Protein AF-A0AAD6NCU8-F1 (afdb_monomer_lite)

Structure (mmCIF, N/CA/C/O backbone):
data_AF-A0AAD6NCU8-F1
#
_entry.id   AF-A0AAD6NCU8-F1
#
loop_
_atom_site.group_PDB
_atom_site.id
_atom_site.type_symbol
_atom_site.label_atom_id
_atom_site.label_alt_id
_atom_site.label_comp_id
_atom_site.label_asym_id
_atom_site.label_entity_id
_atom_site.label_seq_id
_atom_site.pdbx_PDB_ins_code
_atom_site.Cartn_x
_atom_site.Cartn_y
_atom_site.Cartn_z
_atom_site.occupancy
_atom_site.B_iso_or_equiv
_atom_site.auth_seq_id
_atom_site.auth_comp_id
_atom_site.auth_asym_id
_atom_site.auth_atom_id
_atom_site.pdbx_PDB_model_num
ATOM 1 N N . MET A 1 1 ? -7.516 -32.464 -3.139 1.00 29.69 1 MET A N 1
ATOM 2 C CA . MET A 1 1 ? -7.312 -32.970 -1.765 1.00 29.69 1 MET A CA 1
ATOM 3 C C . MET A 1 1 ? -5.832 -32.788 -1.436 1.00 29.69 1 MET A C 1
ATOM 5 O O . MET A 1 1 ? -5.031 -33.684 -1.674 1.00 29.69 1 MET A O 1
ATOM 9 N N . CYS A 1 2 ? -5.448 -31.563 -1.066 1.00 28.84 2 CYS A N 1
ATOM 10 C CA . CYS A 1 2 ? -4.052 -31.198 -0.823 1.00 28.84 2 CYS A CA 1
ATOM 11 C C . CYS A 1 2 ? -3.590 -31.833 0.488 1.00 28.84 2 CYS A C 1
ATOM 13 O O . CYS A 1 2 ? -4.227 -31.639 1.521 1.00 28.84 2 CYS A O 1
ATOM 15 N N . ARG A 1 3 ? -2.513 -32.622 0.430 1.00 30.17 3 ARG A N 1
ATOM 16 C CA . ARG A 1 3 ? -1.840 -33.141 1.620 1.00 30.17 3 ARG A CA 1
ATOM 17 C C . ARG A 1 3 ? -1.311 -31.946 2.411 1.00 30.17 3 ARG A C 1
ATOM 19 O O . ARG A 1 3 ? -0.435 -31.240 1.922 1.00 30.17 3 ARG A O 1
ATOM 26 N N . LEU A 1 4 ? -1.891 -31.733 3.590 1.00 35.91 4 LEU A N 1
ATOM 27 C CA . LEU A 1 4 ? -1.316 -30.953 4.679 1.00 35.91 4 LEU A CA 1
ATOM 28 C C . LEU A 1 4 ? 0.084 -31.514 4.939 1.00 35.91 4 LEU A C 1
ATOM 30 O O . LEU A 1 4 ? 0.226 -32.629 5.433 1.00 35.91 4 LEU A O 1
ATOM 34 N N . LEU A 1 5 ? 1.091 -30.785 4.467 1.00 40.31 5 LEU A N 1
ATOM 35 C CA . LEU A 1 5 ? 2.483 -31.034 4.795 1.00 40.31 5 LEU A CA 1
ATOM 36 C C . LEU A 1 5 ? 2.699 -30.546 6.221 1.00 40.31 5 LEU A C 1
ATOM 38 O O . LEU A 1 5 ? 2.359 -29.405 6.535 1.00 40.31 5 LEU A O 1
ATOM 42 N N . ASP A 1 6 ? 3.270 -31.419 7.043 1.00 39.72 6 ASP A N 1
ATOM 43 C CA . ASP A 1 6 ? 3.927 -31.057 8.290 1.00 39.72 6 ASP A CA 1
ATOM 44 C C . ASP A 1 6 ? 4.849 -29.859 8.021 1.00 39.72 6 ASP A C 1
ATOM 46 O O . ASP A 1 6 ? 5.791 -29.944 7.227 1.00 39.72 6 ASP A O 1
ATOM 50 N N . LEU A 1 7 ? 4.520 -28.711 8.610 1.00 44.34 7 LEU A N 1
ATOM 51 C CA . LEU A 1 7 ? 5.262 -27.474 8.400 1.00 44.34 7 LEU A CA 1
ATOM 52 C C . LEU A 1 7 ? 6.638 -27.623 9.075 1.00 44.34 7 LEU A C 1
ATOM 54 O O . LEU A 1 7 ? 6.696 -27.924 10.270 1.00 44.34 7 LEU A O 1
ATOM 58 N N . PRO A 1 8 ? 7.759 -27.461 8.349 1.00 42.88 8 PRO A N 1
ATOM 59 C CA . PRO A 1 8 ? 9.081 -27.627 8.935 1.00 42.88 8 PRO A CA 1
ATOM 60 C C . PRO A 1 8 ? 9.375 -26.524 9.974 1.00 42.88 8 PRO A C 1
ATOM 62 O O . PRO A 1 8 ? 8.912 -25.391 9.819 1.00 42.88 8 PRO A O 1
ATOM 65 N N . PRO A 1 9 ? 10.217 -26.801 10.992 1.00 47.22 9 PRO A N 1
ATOM 66 C CA . PRO A 1 9 ? 10.610 -25.844 12.041 1.00 47.22 9 PRO A CA 1
ATOM 67 C C . PRO A 1 9 ? 11.299 -24.564 11.524 1.00 47.22 9 PRO A C 1
ATOM 69 O O . PRO A 1 9 ? 11.506 -23.614 12.275 1.00 47.22 9 PRO A O 1
ATOM 72 N N . GLU A 1 10 ? 11.613 -24.501 10.232 1.00 48.53 10 GLU A N 1
ATOM 73 C CA . GLU A 1 10 ? 12.140 -23.326 9.538 1.00 48.53 10 GLU A CA 1
ATOM 74 C C . GLU A 1 10 ? 11.110 -22.193 9.390 1.00 48.53 10 GLU A C 1
ATOM 76 O O . GLU A 1 10 ? 11.493 -21.045 9.176 1.00 48.53 10 GLU A O 1
ATOM 81 N N . MET A 1 11 ? 9.809 -22.465 9.538 1.00 50.38 11 MET A N 1
ATOM 82 C CA . MET A 1 11 ? 8.767 -21.461 9.293 1.00 50.38 11 MET A CA 1
ATOM 83 C C . MET A 1 11 ? 8.674 -20.369 10.372 1.00 50.38 11 MET A C 1
ATOM 85 O O . MET A 1 11 ? 8.320 -19.236 10.057 1.00 50.38 11 MET A O 1
ATOM 89 N N . VAL A 1 12 ? 9.084 -20.659 11.613 1.00 50.16 12 VAL A N 1
ATOM 90 C CA . VAL A 1 12 ? 9.188 -19.653 12.693 1.00 50.16 12 VAL A CA 1
ATOM 91 C C . VAL A 1 12 ? 10.318 -18.652 12.411 1.00 50.16 12 VAL A C 1
ATOM 93 O O . VAL A 1 12 ? 10.238 -17.488 12.785 1.00 50.16 12 VAL A O 1
ATOM 96 N N . VAL A 1 13 ? 11.361 -19.063 11.682 1.00 53.72 13 VAL A N 1
ATOM 97 C CA . VAL A 1 13 ? 12.490 -18.189 11.315 1.00 53.72 13 VAL A CA 1
ATOM 98 C C . VAL A 1 13 ? 12.082 -17.156 10.254 1.00 53.72 13 VAL A C 1
ATOM 100 O O . VAL A 1 13 ? 12.653 -16.067 10.195 1.00 53.72 13 VAL A O 1
ATOM 103 N N . TRP A 1 14 ? 11.063 -17.453 9.441 1.00 62.25 14 TRP A N 1
ATOM 104 C CA . TRP A 1 14 ? 10.629 -16.583 8.345 1.00 62.25 14 TRP A CA 1
ATOM 105 C C . TRP A 1 14 ? 9.948 -15.301 8.824 1.00 62.25 14 TRP A C 1
ATOM 107 O O . TRP A 1 14 ? 10.254 -14.229 8.312 1.00 62.25 14 TRP A O 1
ATOM 117 N N . THR A 1 15 ? 9.091 -15.361 9.841 1.00 60.81 15 THR A N 1
ATOM 118 C CA . THR A 1 15 ? 8.371 -14.180 10.361 1.00 60.81 15 THR A CA 1
ATOM 119 C C . THR A 1 15 ? 9.283 -13.159 11.040 1.00 60.81 15 THR A C 1
ATOM 121 O O . THR A 1 15 ? 8.907 -11.999 11.182 1.00 60.81 15 THR A O 1
ATOM 124 N N . HIS A 1 16 ? 10.493 -13.565 11.436 1.00 68.44 16 HIS A N 1
ATOM 125 C CA . HIS A 1 16 ? 11.496 -12.679 12.032 1.00 68.44 16 HIS A CA 1
ATOM 126 C C . HIS A 1 16 ? 12.501 -12.123 11.022 1.00 68.44 16 HIS A C 1
ATOM 128 O O . HIS A 1 16 ? 13.339 -11.292 11.385 1.00 68.44 16 HIS A O 1
ATOM 134 N N . ALA A 1 17 ? 12.445 -12.553 9.759 1.00 84.75 17 ALA A N 1
ATOM 135 C CA . ALA A 1 17 ? 13.335 -12.005 8.753 1.00 84.75 17 ALA A CA 1
ATOM 136 C C . ALA A 1 17 ? 12.980 -10.526 8.471 1.00 84.75 17 ALA A C 1
ATOM 138 O O . ALA A 1 17 ? 11.803 -10.153 8.511 1.00 84.75 17 ALA A O 1
ATOM 139 N N . PRO A 1 18 ? 13.966 -9.655 8.175 1.00 87.81 18 PRO A N 1
ATOM 140 C CA . PRO A 1 18 ? 13.754 -8.205 8.122 1.00 87.81 18 PRO A CA 1
ATOM 141 C C . PRO A 1 18 ? 12.663 -7.734 7.152 1.00 87.81 18 PRO A C 1
ATOM 143 O O . PRO A 1 18 ? 12.050 -6.689 7.379 1.00 87.81 18 PRO A O 1
ATOM 146 N N . GLN A 1 19 ? 12.422 -8.477 6.071 1.00 88.81 19 GLN A N 1
ATOM 147 C CA . GLN A 1 19 ? 11.380 -8.180 5.090 1.00 88.81 19 GLN A CA 1
ATOM 148 C C . GLN A 1 19 ? 9.960 -8.436 5.615 1.00 88.81 19 GLN A C 1
ATOM 150 O O . GLN A 1 19 ? 9.030 -7.780 5.163 1.00 88.81 19 GLN A O 1
ATOM 155 N N . HIS A 1 20 ? 9.800 -9.319 6.604 1.00 90.69 20 HIS A N 1
ATOM 156 C CA . HIS A 1 20 ? 8.516 -9.678 7.218 1.00 90.69 20 HIS A CA 1
ATOM 157 C C . HIS A 1 20 ? 8.194 -8.842 8.468 1.00 90.69 20 HIS A C 1
ATOM 159 O O . HIS A 1 20 ? 7.216 -9.096 9.165 1.00 90.69 20 HIS A O 1
ATOM 165 N N . HIS A 1 21 ? 8.983 -7.797 8.744 1.00 89.00 21 HIS A N 1
ATOM 166 C CA . HIS A 1 21 ? 8.862 -6.963 9.946 1.00 89.00 21 HIS A CA 1
ATOM 167 C C . HIS A 1 21 ? 7.441 -6.423 10.203 1.00 89.00 21 HIS A C 1
ATOM 169 O O . HIS A 1 21 ? 7.026 -6.295 11.351 1.00 89.00 21 HIS A O 1
ATOM 175 N N . TYR A 1 22 ? 6.691 -6.120 9.141 1.00 90.00 22 TYR A N 1
ATOM 176 C CA . TYR A 1 22 ? 5.354 -5.526 9.220 1.00 90.00 22 TYR A CA 1
ATOM 177 C C . TYR A 1 22 ? 4.209 -6.547 9.172 1.00 90.00 22 TYR A C 1
ATOM 179 O O . TYR A 1 22 ? 3.047 -6.186 9.362 1.00 90.00 22 TYR A O 1
ATOM 187 N N . ASP A 1 23 ? 4.511 -7.825 8.944 1.00 90.69 23 ASP A N 1
ATOM 188 C CA . ASP A 1 23 ? 3.501 -8.828 8.621 1.00 90.69 23 ASP A CA 1
ATOM 189 C C . ASP A 1 23 ? 2.575 -9.178 9.779 1.00 90.69 23 ASP A C 1
ATOM 191 O O . ASP A 1 23 ? 1.381 -9.386 9.560 1.00 90.69 23 ASP A O 1
ATOM 195 N N . LEU A 1 24 ? 3.099 -9.215 11.005 1.00 87.12 24 LEU A N 1
ATOM 196 C CA . LEU A 1 24 ? 2.293 -9.502 12.192 1.00 87.12 24 LEU A CA 1
ATOM 197 C C . LEU A 1 24 ? 1.298 -8.372 12.477 1.00 87.12 24 LEU A C 1
ATOM 199 O O . LEU A 1 24 ? 0.127 -8.638 12.744 1.00 87.12 24 LEU A O 1
ATOM 203 N N . ALA A 1 25 ? 1.745 -7.119 12.356 1.00 86.00 25 ALA A N 1
ATOM 204 C CA . ALA A 1 25 ? 0.890 -5.947 12.527 1.00 86.00 25 ALA A CA 1
ATOM 205 C C . ALA A 1 25 ? -0.209 -5.887 11.451 1.00 86.00 25 ALA A C 1
ATOM 207 O O . ALA A 1 25 ? -1.372 -5.611 11.762 1.00 86.00 25 ALA A O 1
ATOM 208 N N . LEU A 1 26 ? 0.134 -6.202 10.195 1.00 88.69 26 LEU A N 1
ATOM 209 C CA . LEU A 1 26 ? -0.855 -6.325 9.121 1.00 88.69 26 LEU A CA 1
ATOM 210 C C . LEU A 1 26 ? -1.847 -7.440 9.386 1.00 88.69 26 LEU A C 1
ATOM 212 O O . LEU A 1 26 ? -3.042 -7.234 9.218 1.00 88.69 26 LEU A O 1
ATOM 216 N N . ASN A 1 27 ? -1.368 -8.608 9.808 1.00 87.75 27 ASN A N 1
ATOM 217 C CA . ASN A 1 27 ? -2.243 -9.736 10.064 1.00 87.75 27 ASN A CA 1
ATOM 218 C C . ASN A 1 27 ? -3.282 -9.393 11.136 1.00 87.75 27 ASN A C 1
ATOM 220 O O . ASN A 1 27 ? -4.478 -9.539 10.910 1.00 87.75 27 ASN A O 1
ATOM 224 N N . GLN A 1 28 ? -2.834 -8.838 12.262 1.00 83.19 28 GLN A N 1
ATOM 225 C CA . GLN A 1 28 ? -3.722 -8.370 13.329 1.00 83.19 28 GLN A CA 1
ATOM 226 C C . GLN A 1 28 ? -4.758 -7.358 12.821 1.00 83.19 28 GLN A C 1
ATOM 228 O O . GLN A 1 28 ? -5.930 -7.439 13.183 1.00 83.19 28 GLN A O 1
ATOM 233 N N . SER A 1 29 ? -4.339 -6.433 11.955 1.00 81.81 29 SER A N 1
ATOM 234 C CA . SER A 1 29 ? -5.234 -5.421 11.387 1.00 81.81 29 SER A CA 1
ATOM 235 C C . SER A 1 29 ? -6.262 -6.035 10.432 1.00 81.81 29 SER A C 1
ATOM 237 O O . SER A 1 29 ? -7.447 -5.752 10.555 1.00 81.81 29 SER A O 1
ATOM 239 N N . ILE A 1 30 ? -5.847 -6.920 9.522 1.00 82.25 30 ILE A N 1
ATOM 240 C CA . ILE A 1 30 ? -6.730 -7.558 8.532 1.00 82.25 30 ILE A CA 1
ATOM 241 C C . ILE A 1 30 ? -7.769 -8.456 9.211 1.00 82.25 30 ILE A C 1
ATOM 243 O O . ILE A 1 30 ? -8.954 -8.372 8.887 1.00 82.25 30 ILE A O 1
ATOM 247 N N . HIS A 1 31 ? -7.351 -9.277 10.181 1.00 78.06 31 HIS A N 1
ATOM 248 C CA . HIS A 1 31 ? -8.263 -10.153 10.927 1.00 78.06 31 HIS A CA 1
ATOM 249 C C . HIS A 1 31 ? -9.317 -9.354 11.698 1.00 78.06 31 HIS A C 1
ATOM 251 O O . HIS A 1 31 ? -10.485 -9.733 11.693 1.00 78.06 31 HIS A O 1
ATOM 257 N N . MET A 1 32 ? -8.956 -8.190 12.251 1.00 72.06 32 MET A N 1
ATOM 258 C CA . MET A 1 32 ? -9.923 -7.288 12.886 1.00 72.06 32 MET A CA 1
ATOM 259 C C . MET A 1 32 ? -11.056 -6.893 11.926 1.00 72.06 32 MET A C 1
ATOM 261 O O . MET A 1 32 ? -12.224 -6.921 12.316 1.00 72.06 32 MET A O 1
ATOM 265 N N . TYR A 1 33 ? -10.745 -6.540 10.674 1.00 70.00 33 TYR A N 1
ATOM 266 C CA . TYR A 1 33 ? -11.785 -6.218 9.691 1.00 70.00 33 TYR A CA 1
ATOM 267 C C . TYR A 1 33 ? -12.548 -7.455 9.223 1.00 70.00 33 TYR A C 1
ATOM 269 O O . TYR A 1 33 ? -13.745 -7.355 8.961 1.00 70.00 33 TYR A O 1
ATOM 277 N N . GLY A 1 34 ? -11.896 -8.616 9.133 1.00 70.12 34 GLY A N 1
ATOM 278 C CA . GLY A 1 34 ? -12.549 -9.892 8.833 1.00 70.12 34 GLY A CA 1
ATOM 279 C C . GLY A 1 34 ? -13.627 -10.236 9.862 1.00 70.12 34 GLY A C 1
ATOM 280 O O . GLY A 1 34 ? -14.779 -10.468 9.500 1.00 70.12 34 GLY A O 1
ATOM 281 N N . ASP A 1 35 ? -13.288 -10.157 11.146 1.00 68.25 35 ASP A N 1
ATOM 282 C CA . ASP A 1 35 ? -14.222 -10.411 12.244 1.00 68.25 35 ASP A CA 1
ATOM 283 C C . ASP A 1 35 ? -15.331 -9.358 12.298 1.00 68.25 35 ASP A C 1
ATOM 285 O O . ASP A 1 35 ? -16.511 -9.694 12.434 1.00 68.25 35 ASP A O 1
ATOM 289 N N . PHE A 1 36 ? -14.967 -8.082 12.131 1.00 65.62 36 PHE A N 1
ATOM 290 C CA . PHE A 1 36 ? -15.933 -6.989 12.093 1.00 65.62 36 PHE A CA 1
ATOM 291 C C . PHE A 1 36 ? -16.918 -7.139 10.928 1.00 65.62 36 PHE A C 1
ATOM 293 O O . PHE A 1 36 ? -18.125 -7.023 11.124 1.00 65.62 36 PHE A O 1
ATOM 300 N N . SER A 1 37 ? -16.421 -7.419 9.722 1.00 65.00 37 SER A N 1
ATOM 301 C CA . SER A 1 37 ? -17.249 -7.587 8.526 1.00 65.00 37 SER A CA 1
ATOM 302 C C . SER A 1 37 ? -18.122 -8.835 8.614 1.00 65.00 37 SER A C 1
ATOM 304 O O . SER A 1 37 ? -19.311 -8.759 8.323 1.00 65.00 37 SER A O 1
ATOM 306 N N . SER A 1 38 ? -17.587 -9.961 9.088 1.00 66.19 38 SER A N 1
ATOM 307 C CA . SER A 1 38 ? -18.357 -11.185 9.322 1.00 66.19 38 SER A CA 1
ATOM 308 C C . SER A 1 38 ? -19.507 -10.943 10.302 1.00 66.19 38 SER A C 1
ATOM 310 O O . SER A 1 38 ? -20.650 -11.322 10.031 1.00 66.19 38 SER A O 1
ATOM 312 N N . GLU A 1 39 ? -19.258 -10.239 11.411 1.00 63.09 39 GLU A N 1
ATOM 313 C CA . GLU A 1 39 ? -20.318 -9.880 12.355 1.00 63.09 39 GLU A CA 1
ATOM 314 C C . GLU A 1 39 ? -21.324 -8.886 11.748 1.00 63.09 39 GLU A C 1
ATOM 316 O O . GLU A 1 39 ? -22.529 -9.037 11.955 1.00 63.09 39 GLU A O 1
ATOM 321 N N . PHE A 1 40 ? -20.853 -7.911 10.969 1.00 61.41 40 PHE A N 1
ATOM 322 C CA . PHE A 1 40 ? -21.689 -6.921 10.286 1.00 61.41 40 PHE A CA 1
ATOM 323 C C . PHE A 1 40 ? -22.626 -7.560 9.256 1.00 61.41 40 PHE A C 1
ATOM 325 O O . PHE A 1 40 ? -23.816 -7.265 9.232 1.00 61.41 40 PHE A O 1
ATOM 332 N N . TYR A 1 41 ? -22.114 -8.455 8.412 1.00 60.38 41 TYR A N 1
ATOM 333 C CA . TYR A 1 41 ? -22.909 -9.105 7.370 1.00 60.38 41 TYR A CA 1
ATOM 334 C C . TYR A 1 41 ? -23.825 -10.201 7.925 1.00 60.38 41 TYR A C 1
ATOM 336 O O . TYR A 1 41 ? -24.853 -10.500 7.322 1.00 60.38 41 TYR A O 1
ATOM 344 N N . SER A 1 42 ? -23.489 -10.788 9.078 1.00 66.75 42 SER A N 1
ATOM 345 C CA . SER A 1 42 ? -24.325 -11.804 9.732 1.00 66.75 42 SER A CA 1
ATOM 346 C C . SER A 1 42 ? -25.381 -11.229 10.681 1.00 66.75 42 SER A C 1
ATOM 348 O O . SER A 1 42 ? -26.346 -11.930 10.999 1.00 66.75 42 SER A O 1
ATOM 350 N N . LYS A 1 43 ? -25.247 -9.973 11.135 1.00 61.34 43 LYS A N 1
ATOM 351 C CA . LYS A 1 43 ? -26.205 -9.323 12.044 1.00 61.34 43 LYS A CA 1
ATOM 352 C C . LYS A 1 43 ? -26.748 -8.026 11.429 1.00 61.34 43 LYS A C 1
ATOM 354 O O . LYS A 1 43 ? -25.985 -7.093 11.223 1.00 61.34 43 LYS A O 1
ATOM 359 N N . PRO A 1 44 ? -28.072 -7.895 11.228 1.00 50.94 44 PRO A N 1
ATOM 360 C CA . PRO A 1 44 ? -28.675 -6.799 10.456 1.00 50.94 44 PRO A CA 1
ATOM 361 C C . PRO A 1 44 ? -28.566 -5.401 11.090 1.00 50.94 44 PRO A C 1
ATOM 363 O O . PRO A 1 44 ? -28.962 -4.420 10.468 1.00 50.94 44 PRO A O 1
ATOM 366 N N . SER A 1 45 ? -28.056 -5.279 12.317 1.00 57.16 45 SER A N 1
ATOM 367 C CA . SER A 1 45 ? -27.913 -3.994 13.000 1.00 57.16 45 SER A CA 1
ATOM 368 C C . SER A 1 45 ? -26.475 -3.777 13.449 1.00 57.16 45 SER A C 1
ATOM 370 O O . SER A 1 45 ? -25.978 -4.505 14.315 1.00 57.16 45 SER A O 1
ATOM 372 N N . ILE A 1 46 ? -25.846 -2.721 12.928 1.00 54.12 46 ILE A N 1
ATOM 373 C CA . ILE A 1 46 ? -24.607 -2.174 13.482 1.00 54.12 46 ILE A CA 1
ATOM 374 C C . ILE A 1 46 ? -24.884 -1.858 14.951 1.00 54.12 46 ILE A C 1
ATOM 376 O O . ILE A 1 46 ? -25.781 -1.058 15.233 1.00 54.12 46 ILE A O 1
ATOM 380 N N . PRO A 1 47 ? -24.153 -2.446 15.910 1.00 52.81 47 PRO A N 1
ATOM 381 C CA . PRO A 1 47 ? -24.298 -2.053 17.297 1.00 52.81 47 PRO A CA 1
ATOM 382 C C . PRO A 1 47 ? -23.968 -0.562 17.391 1.00 52.81 47 PRO A C 1
ATOM 384 O O . PRO A 1 47 ? -22.823 -0.157 17.186 1.00 52.81 47 PRO A O 1
ATOM 387 N N . ALA A 1 48 ? -24.977 0.257 17.693 1.00 51.31 48 ALA A N 1
ATOM 388 C CA . ALA A 1 48 ? -24.812 1.694 17.899 1.00 51.31 48 ALA A CA 1
ATOM 389 C C . ALA A 1 48 ? -23.895 2.001 19.096 1.00 51.31 48 ALA A C 1
ATOM 391 O O . ALA A 1 48 ? -23.468 3.135 19.261 1.00 51.31 48 ALA A O 1
ATOM 392 N N . ASN A 1 49 ? -23.588 0.993 19.925 1.00 57.19 49 ASN A N 1
ATOM 393 C CA . ASN A 1 49 ? -22.796 1.128 21.136 1.00 57.19 49 ASN A CA 1
ATOM 394 C C . ASN A 1 49 ? -21.285 1.317 20.830 1.00 57.19 49 ASN A C 1
ATOM 396 O O . ASN A 1 49 ? -20.619 0.361 20.407 1.00 57.19 49 ASN A O 1
ATOM 400 N N . PRO A 1 50 ? -20.717 2.504 21.125 1.00 56.97 50 PRO A N 1
ATOM 401 C CA . PRO A 1 50 ? -19.288 2.812 21.008 1.00 56.97 50 PRO A CA 1
ATOM 402 C C . PRO A 1 50 ? -18.355 1.861 21.759 1.00 56.97 50 PRO A C 1
ATOM 404 O O . PRO A 1 50 ? -17.231 1.610 21.318 1.00 56.97 50 PRO A O 1
ATOM 407 N N . GLU A 1 51 ? -18.801 1.328 22.898 1.00 57.97 51 GLU A N 1
ATOM 408 C CA . GLU A 1 51 ? -17.977 0.484 23.765 1.00 57.97 51 GLU A CA 1
ATOM 409 C C . GLU A 1 51 ? -17.669 -0.866 23.128 1.00 57.97 51 GLU A C 1
ATOM 411 O O . GLU A 1 51 ? -16.592 -1.419 23.339 1.00 57.97 51 GLU A O 1
ATOM 416 N N . ARG A 1 52 ? -18.568 -1.367 22.274 1.00 56.28 52 ARG A N 1
ATOM 417 C CA . ARG A 1 52 ? -18.364 -2.631 21.565 1.00 56.28 52 ARG A CA 1
ATOM 418 C C . ARG A 1 52 ? -17.273 -2.508 20.502 1.00 56.28 52 ARG A C 1
ATOM 420 O O . ARG A 1 52 ? -16.438 -3.398 20.388 1.00 56.28 52 ARG A O 1
ATOM 427 N N . ARG A 1 53 ? -17.210 -1.372 19.794 1.00 55.91 53 ARG A N 1
ATOM 428 C CA . ARG A 1 53 ? -16.100 -1.063 18.870 1.00 55.91 53 ARG A CA 1
ATOM 429 C C . ARG A 1 53 ? -14.786 -0.863 19.628 1.00 55.91 53 ARG A C 1
ATOM 431 O O . ARG A 1 53 ? -13.753 -1.368 19.208 1.00 55.91 53 ARG A O 1
ATOM 438 N N . ARG A 1 54 ? -14.831 -0.191 20.784 1.00 56.62 54 ARG A N 1
ATOM 439 C CA . ARG A 1 54 ? -13.669 -0.010 21.672 1.00 56.62 54 ARG A CA 1
ATOM 440 C C . ARG A 1 54 ? -13.134 -1.345 22.215 1.00 56.62 54 ARG A C 1
ATOM 442 O O . ARG A 1 54 ? -11.924 -1.507 22.326 1.00 56.62 54 ARG A O 1
ATOM 449 N N . TRP A 1 55 ? -14.011 -2.308 22.500 1.00 56.69 55 TRP A N 1
ATOM 450 C CA . TRP A 1 55 ? -13.641 -3.653 22.950 1.00 56.69 55 TRP A CA 1
ATOM 451 C C . TRP A 1 55 ? -12.850 -4.437 21.889 1.00 56.69 55 TRP A C 1
ATOM 453 O O . TRP A 1 55 ? -11.776 -4.943 22.209 1.00 56.69 55 TRP A O 1
ATOM 463 N N . TYR A 1 56 ? -13.301 -4.450 20.628 1.00 54.69 56 TYR A N 1
ATOM 464 C CA . TYR A 1 56 ? -12.573 -5.095 19.519 1.00 54.69 56 TYR A CA 1
ATOM 465 C C . TYR A 1 56 ? -11.159 -4.525 19.339 1.00 54.69 56 TYR A C 1
ATOM 467 O O . TYR A 1 56 ? -10.198 -5.261 19.133 1.00 54.69 56 TYR A O 1
ATOM 475 N N . LEU A 1 57 ? -11.011 -3.209 19.493 1.00 56.00 57 LEU A N 1
ATOM 476 C CA . LEU A 1 57 ? -9.731 -2.520 19.334 1.00 56.00 57 LEU A CA 1
ATOM 477 C C . LEU A 1 57 ? -8.767 -2.765 20.505 1.00 56.00 57 LEU A C 1
ATOM 479 O O . LEU A 1 57 ? -7.557 -2.785 20.290 1.00 56.00 57 LEU A O 1
ATOM 483 N N . ASN A 1 58 ? -9.294 -2.977 21.717 1.00 54.09 58 ASN A N 1
ATOM 484 C CA . ASN A 1 58 ? -8.521 -3.316 22.919 1.00 54.09 58 ASN A CA 1
ATOM 485 C C . ASN A 1 58 ? -8.093 -4.793 22.969 1.00 54.09 58 ASN A C 1
ATOM 487 O O . ASN A 1 58 ? -7.182 -5.141 23.720 1.00 54.09 58 ASN A O 1
ATOM 491 N N . MET A 1 59 ? -8.742 -5.661 22.189 1.00 49.00 59 MET A N 1
ATOM 492 C CA . MET A 1 59 ? -8.380 -7.076 22.065 1.00 49.00 59 MET A CA 1
ATOM 493 C C . MET A 1 59 ? -7.109 -7.278 21.220 1.00 49.00 59 MET A C 1
ATOM 495 O O . MET A 1 59 ? -6.463 -8.319 21.306 1.00 49.00 59 MET A O 1
ATOM 499 N N . LEU A 1 60 ? -6.694 -6.242 20.484 1.00 51.34 60 LEU A N 1
ATOM 500 C CA . LEU A 1 60 ? -5.421 -6.160 19.773 1.00 51.34 60 LEU A CA 1
ATOM 501 C C . LEU A 1 60 ? -4.283 -5.840 20.748 1.00 51.34 60 LEU A C 1
ATOM 503 O O . LEU A 1 60 ? -3.680 -4.765 20.702 1.00 51.34 60 LEU A O 1
ATOM 507 N N . LYS A 1 61 ? -3.975 -6.775 21.645 1.00 52.31 61 LYS A N 1
ATOM 508 C CA . LYS A 1 61 ? -2.613 -6.815 22.171 1.00 52.31 61 LYS A CA 1
ATOM 509 C C . LYS A 1 61 ? -1.708 -7.248 21.017 1.00 52.31 61 LYS A C 1
ATOM 511 O O . LYS A 1 61 ? -2.047 -8.223 20.343 1.00 52.31 61 LYS A O 1
ATOM 516 N N . PRO A 1 62 ? -0.599 -6.539 20.752 1.00 52.78 62 PRO A N 1
ATOM 517 C CA . PRO A 1 62 ? 0.416 -7.061 19.854 1.00 52.78 62 PRO A CA 1
ATOM 518 C C . PRO A 1 62 ? 0.781 -8.463 20.341 1.00 52.78 62 PRO A C 1
ATOM 520 O O . PRO A 1 62 ? 1.041 -8.635 21.529 1.00 52.78 62 PRO A O 1
ATOM 523 N N . LEU A 1 63 ? 0.758 -9.457 19.453 1.00 53.69 63 LEU A N 1
ATOM 524 C CA . LEU A 1 63 ? 1.440 -10.722 19.709 1.00 53.69 63 LEU A CA 1
ATOM 525 C C . LEU A 1 63 ? 2.876 -10.376 20.117 1.00 53.69 63 LEU A C 1
ATOM 527 O O . LEU A 1 63 ? 3.609 -9.762 19.333 1.00 53.69 63 LEU A O 1
ATOM 531 N N . ASP A 1 64 ? 3.233 -10.687 21.361 1.00 52.50 64 ASP A N 1
ATOM 532 C CA . ASP A 1 64 ? 4.570 -10.423 21.875 1.00 52.50 64 ASP A CA 1
ATOM 533 C C . ASP A 1 64 ? 5.587 -11.257 21.085 1.00 52.50 64 ASP A C 1
ATOM 535 O O . ASP A 1 64 ? 5.303 -12.366 20.628 1.00 52.50 64 ASP A O 1
ATOM 539 N N . CYS A 1 65 ? 6.803 -10.725 20.938 1.00 46.19 65 CYS A N 1
ATOM 540 C CA . CYS A 1 65 ? 7.893 -11.265 20.108 1.00 46.19 65 CYS A CA 1
ATOM 541 C C . CYS A 1 65 ? 8.468 -12.625 20.594 1.00 46.19 65 CYS A C 1
ATOM 543 O O . CYS A 1 65 ? 9.606 -12.969 20.286 1.00 46.19 65 CYS A O 1
ATOM 545 N N . GLY A 1 66 ? 7.712 -13.398 21.375 1.00 54.38 66 GLY A N 1
ATOM 546 C CA . GLY A 1 66 ? 8.095 -14.710 21.901 1.00 54.38 66 GLY A CA 1
ATOM 547 C C . GLY A 1 66 ? 6.958 -15.732 21.969 1.00 54.38 66 GLY A C 1
ATOM 548 O O . GLY A 1 66 ? 7.184 -16.836 22.461 1.00 54.38 66 GLY A O 1
ATOM 549 N N . GLU A 1 67 ? 5.752 -15.399 21.501 1.00 62.41 67 GLU A N 1
ATOM 550 C CA . GLU A 1 67 ? 4.647 -16.359 21.433 1.00 62.41 67 GLU A CA 1
ATOM 551 C C . GLU A 1 67 ? 4.737 -17.231 20.174 1.00 62.41 67 GLU A C 1
ATOM 553 O O . GLU A 1 67 ? 5.193 -16.797 19.114 1.00 62.41 67 GLU A O 1
ATOM 558 N N . VAL A 1 68 ? 4.292 -18.485 20.291 1.00 69.56 68 VAL A N 1
ATOM 559 C CA . VAL A 1 68 ? 4.172 -19.393 19.145 1.00 69.56 68 VAL A CA 1
ATOM 560 C C . VAL A 1 68 ? 3.176 -18.788 18.159 1.00 69.56 68 VAL A C 1
ATOM 562 O O . VAL A 1 68 ? 2.000 -18.617 18.478 1.00 69.56 68 VAL A O 1
ATOM 565 N N . ILE A 1 69 ? 3.651 -18.462 16.958 1.00 74.50 69 ILE A N 1
ATOM 566 C CA . ILE A 1 69 ? 2.823 -17.879 15.903 1.00 74.50 69 ILE A CA 1
ATOM 567 C C . ILE A 1 69 ? 1.861 -18.961 15.386 1.00 74.50 69 ILE A C 1
ATOM 569 O O . ILE A 1 69 ? 2.334 -20.021 14.971 1.00 74.50 69 ILE A O 1
ATOM 573 N N . PRO A 1 70 ? 0.534 -18.729 15.383 1.00 81.81 70 PRO A N 1
ATOM 574 C CA . PRO A 1 70 ? -0.421 -19.713 14.880 1.00 81.81 70 PRO A CA 1
ATOM 575 C C . PRO A 1 70 ? -0.212 -20.014 13.390 1.00 81.81 70 PRO A C 1
ATOM 577 O O . PRO A 1 70 ? 0.037 -19.097 12.606 1.00 81.81 70 PRO A O 1
ATOM 580 N N . ASP A 1 71 ? -0.419 -21.266 12.971 1.00 82.50 71 ASP A N 1
ATOM 581 C CA . ASP A 1 71 ? -0.234 -21.703 11.575 1.00 82.50 71 ASP A CA 1
ATOM 582 C C . ASP A 1 71 ? -1.004 -20.841 10.566 1.00 82.50 71 ASP A C 1
ATOM 584 O O . ASP A 1 71 ? -0.490 -20.534 9.491 1.00 82.50 71 ASP A O 1
ATOM 588 N N . GLY A 1 72 ? -2.220 -20.409 10.921 1.00 85.25 72 GLY A N 1
ATOM 589 C CA . GLY A 1 72 ? -3.031 -19.523 10.082 1.00 85.25 72 GLY A CA 1
ATOM 590 C C . GLY A 1 72 ? -2.330 -18.198 9.780 1.00 85.25 72 GLY A C 1
ATOM 591 O O . GLY A 1 72 ? -2.288 -17.777 8.630 1.00 85.25 72 GLY A O 1
ATOM 592 N N . VAL A 1 73 ? -1.675 -17.604 10.784 1.00 84.38 73 VAL A N 1
ATOM 593 C CA . VAL A 1 73 ? -0.896 -16.371 10.611 1.00 84.38 73 VAL A CA 1
ATOM 594 C C . VAL A 1 73 ? 0.271 -16.613 9.664 1.00 84.38 73 VAL A C 1
ATOM 596 O O . VAL A 1 73 ? 0.530 -15.786 8.793 1.00 84.38 73 VAL A O 1
ATOM 599 N N . VAL A 1 74 ? 0.970 -17.746 9.786 1.00 85.12 74 VAL A N 1
ATOM 600 C CA . VAL A 1 74 ? 2.094 -18.021 8.884 1.00 85.12 74 VAL A CA 1
ATOM 601 C C . VAL A 1 74 ? 1.616 -18.219 7.448 1.00 85.12 74 VAL A C 1
ATOM 603 O O . VAL A 1 74 ? 2.230 -17.687 6.524 1.00 85.12 74 VAL A O 1
ATOM 606 N N . TRP A 1 75 ? 0.497 -18.915 7.245 1.00 87.62 75 TRP A N 1
ATOM 607 C CA . TRP A 1 75 ? -0.104 -19.050 5.920 1.00 87.62 75 TRP A CA 1
ATOM 608 C C . TRP A 1 75 ? -0.535 -17.709 5.332 1.00 87.62 75 TRP A C 1
ATOM 610 O O . TRP A 1 75 ? -0.276 -17.473 4.154 1.00 87.62 75 TRP A O 1
ATOM 620 N N . ASP A 1 76 ? -1.101 -16.805 6.131 1.00 89.00 76 ASP A N 1
ATOM 621 C CA . ASP A 1 76 ? -1.452 -15.457 5.676 1.00 89.00 76 ASP A CA 1
ATOM 622 C C . ASP A 1 76 ? -0.213 -14.675 5.220 1.00 89.00 76 ASP A C 1
ATOM 624 O O . ASP A 1 76 ? -0.237 -14.018 4.175 1.00 89.00 76 ASP A O 1
ATOM 628 N N . VAL A 1 77 ? 0.902 -14.797 5.948 1.00 89.75 77 VAL A N 1
ATOM 629 C CA . VAL A 1 77 ? 2.192 -14.207 5.557 1.00 89.75 77 VAL A CA 1
ATOM 630 C C . VAL A 1 77 ? 2.725 -14.823 4.267 1.00 89.75 77 VAL A C 1
ATOM 632 O O . VAL A 1 77 ? 3.124 -14.093 3.360 1.00 89.75 77 VAL A O 1
ATOM 635 N N . VAL A 1 78 ? 2.703 -16.151 4.139 1.00 88.38 78 VAL A N 1
ATOM 636 C CA . VAL A 1 78 ? 3.152 -16.847 2.923 1.00 88.38 78 VAL A CA 1
ATOM 637 C C . VAL A 1 78 ? 2.299 -16.446 1.722 1.00 88.38 78 VAL A C 1
ATOM 639 O O . VAL A 1 78 ? 2.843 -16.152 0.657 1.00 88.38 78 VAL A O 1
ATOM 642 N N . CYS A 1 79 ? 0.978 -16.387 1.884 1.00 90.56 79 CYS A N 1
ATOM 643 C CA . CYS A 1 79 ? 0.050 -15.950 0.847 1.00 90.56 79 CYS A CA 1
ATOM 644 C C . CYS A 1 79 ? 0.307 -14.496 0.447 1.00 90.56 79 CYS A C 1
ATOM 646 O O . CYS A 1 79 ? 0.376 -14.204 -0.746 1.00 90.56 79 CYS A O 1
ATOM 648 N N . ARG A 1 80 ? 0.508 -13.593 1.415 1.00 92.94 80 ARG A N 1
ATOM 649 C CA . ARG A 1 80 ? 0.832 -12.183 1.151 1.00 92.94 80 ARG A CA 1
ATOM 650 C C . ARG A 1 80 ? 2.155 -12.048 0.407 1.00 92.94 80 ARG A C 1
ATOM 652 O O . ARG A 1 80 ? 2.208 -11.364 -0.611 1.00 92.94 80 ARG A O 1
ATOM 659 N N . TRP A 1 81 ? 3.197 -12.737 0.865 1.00 91.75 81 TRP A N 1
ATOM 660 C CA . TRP A 1 81 ? 4.484 -12.822 0.180 1.00 91.75 81 TRP A CA 1
ATOM 661 C C . TRP A 1 81 ? 4.289 -13.298 -1.260 1.00 91.75 81 TRP A C 1
ATOM 663 O O . TRP A 1 81 ? 4.531 -12.553 -2.199 1.00 91.75 81 TRP A O 1
ATOM 673 N N . GLN A 1 82 ? 3.731 -14.483 -1.490 1.00 89.25 82 GLN A N 1
ATOM 674 C CA . GLN A 1 82 ? 3.567 -14.975 -2.861 1.00 89.25 82 GLN A CA 1
ATOM 675 C C . GLN A 1 82 ? 2.669 -14.072 -3.724 1.00 89.25 82 GLN A C 1
ATOM 677 O O . GLN A 1 82 ? 2.999 -13.826 -4.882 1.00 89.25 82 GLN A O 1
ATOM 682 N N . GLY A 1 83 ? 1.586 -13.525 -3.170 1.00 88.50 83 GLY A N 1
ATOM 683 C CA . GLY A 1 83 ? 0.652 -12.658 -3.890 1.00 88.50 83 GLY A CA 1
ATOM 684 C C . GLY A 1 83 ? 1.278 -11.338 -4.341 1.00 88.50 83 GLY A C 1
ATOM 685 O O . GLY A 1 83 ? 1.093 -10.919 -5.484 1.00 88.50 83 GLY A O 1
ATOM 686 N N . LEU A 1 84 ? 2.092 -10.707 -3.488 1.00 93.00 84 LEU A N 1
ATOM 687 C CA . LEU A 1 84 ? 2.737 -9.428 -3.807 1.00 93.00 84 LEU A CA 1
ATOM 688 C C . LEU A 1 84 ? 3.878 -9.556 -4.832 1.00 93.00 84 LEU A C 1
ATOM 690 O O . LEU A 1 84 ? 4.360 -8.537 -5.331 1.00 93.00 84 LEU A O 1
ATOM 694 N N . ARG A 1 85 ? 4.282 -10.777 -5.212 1.00 90.12 85 ARG A N 1
ATOM 695 C CA . ARG A 1 85 ? 5.224 -10.987 -6.326 1.00 90.12 85 ARG A CA 1
ATOM 696 C C . ARG A 1 85 ? 4.683 -10.482 -7.655 1.00 90.12 85 ARG A C 1
ATOM 698 O O . ARG A 1 85 ? 5.459 -9.954 -8.437 1.00 90.12 85 ARG A O 1
ATOM 705 N N . LEU A 1 86 ? 3.373 -10.566 -7.882 1.00 89.06 86 LEU A N 1
ATOM 706 C CA . LEU A 1 86 ? 2.763 -10.067 -9.118 1.00 89.06 86 LEU A CA 1
ATOM 707 C C . LEU A 1 86 ? 2.963 -8.554 -9.277 1.00 89.06 86 LEU A C 1
ATOM 709 O O . LEU A 1 86 ? 3.295 -8.078 -10.360 1.00 89.06 86 LEU A O 1
ATOM 713 N N . LEU A 1 87 ? 2.824 -7.794 -8.187 1.00 91.62 87 LEU A N 1
ATOM 714 C CA . LEU A 1 87 ? 3.079 -6.351 -8.196 1.00 91.62 87 LEU A CA 1
ATOM 715 C C . LEU A 1 87 ? 4.567 -6.045 -8.384 1.00 91.62 87 LEU A C 1
ATOM 717 O O . LEU A 1 87 ? 4.917 -5.102 -9.092 1.00 91.62 87 LEU A O 1
ATOM 721 N N . PHE A 1 88 ? 5.443 -6.861 -7.797 1.00 92.94 88 PHE A N 1
ATOM 722 C CA . PHE A 1 88 ? 6.878 -6.746 -8.025 1.00 92.94 88 PHE A CA 1
ATOM 723 C C . PHE A 1 88 ? 7.265 -7.044 -9.480 1.00 92.94 88 PHE A C 1
ATOM 725 O O . PHE A 1 88 ? 8.093 -6.336 -10.046 1.00 92.94 88 PHE A O 1
ATOM 732 N N . ASP A 1 89 ? 6.651 -8.048 -10.105 1.00 90.06 89 ASP A N 1
ATOM 733 C CA . ASP A 1 89 ? 6.883 -8.388 -11.509 1.00 90.06 89 ASP A CA 1
ATOM 734 C C . ASP A 1 89 ? 6.503 -7.229 -12.434 1.00 90.06 89 ASP A C 1
ATOM 736 O O . ASP A 1 89 ? 7.254 -6.913 -13.356 1.00 90.06 89 ASP A O 1
ATOM 740 N N . LEU A 1 90 ? 5.404 -6.527 -12.136 1.00 90.44 90 LEU A N 1
ATOM 741 C CA . LEU A 1 90 ? 5.048 -5.283 -12.824 1.00 90.44 90 LEU A CA 1
ATOM 742 C C . LEU A 1 90 ? 6.064 -4.165 -12.559 1.00 90.44 90 LEU A C 1
ATOM 744 O O . LEU A 1 90 ? 6.441 -3.453 -13.484 1.00 90.44 90 LEU A O 1
ATOM 748 N N . TYR A 1 91 ? 6.530 -4.014 -11.319 1.00 91.81 91 TYR A N 1
ATOM 749 C CA . TYR A 1 91 ? 7.510 -2.991 -10.940 1.00 91.81 91 TYR A CA 1
ATOM 750 C C . TYR A 1 91 ? 8.851 -3.143 -11.677 1.00 91.81 91 TYR A C 1
ATOM 752 O O . TYR A 1 91 ? 9.465 -2.152 -12.085 1.00 91.81 91 TYR A O 1
ATOM 760 N N . VAL A 1 92 ? 9.304 -4.381 -11.894 1.00 90.19 92 VAL A N 1
ATOM 761 C CA . VAL A 1 92 ? 10.565 -4.667 -12.601 1.00 90.19 92 VAL A CA 1
ATOM 762 C C . VAL A 1 92 ? 10.401 -4.873 -14.107 1.00 90.19 92 VAL A C 1
ATOM 764 O O . VAL A 1 92 ? 11.411 -4.939 -14.815 1.00 90.19 92 VAL A O 1
ATOM 767 N N . ASP A 1 93 ? 9.171 -4.955 -14.621 1.00 89.19 93 ASP A N 1
ATOM 768 C CA . ASP A 1 93 ? 8.923 -5.033 -16.059 1.00 89.19 93 ASP A CA 1
ATOM 769 C C . ASP A 1 93 ? 9.428 -3.766 -16.762 1.00 89.19 93 ASP A C 1
ATOM 771 O O . ASP A 1 93 ? 9.174 -2.637 -16.348 1.00 89.19 93 ASP A O 1
ATOM 775 N N . THR A 1 94 ? 10.165 -3.937 -17.857 1.00 85.44 94 THR A N 1
ATOM 776 C CA . THR A 1 94 ? 10.830 -2.815 -18.531 1.00 85.44 94 THR A CA 1
ATOM 777 C C . THR A 1 94 ? 9.851 -1.865 -19.213 1.00 85.44 94 THR A C 1
ATOM 779 O O . THR A 1 94 ? 10.099 -0.658 -19.225 1.00 85.44 94 THR A O 1
ATOM 782 N N . ALA A 1 95 ? 8.763 -2.375 -19.792 1.00 88.44 95 ALA A N 1
ATOM 783 C CA . ALA A 1 95 ? 7.758 -1.542 -20.441 1.00 88.44 95 ALA A CA 1
ATOM 784 C C . ALA A 1 95 ? 6.987 -0.731 -19.393 1.00 88.44 95 ALA A C 1
ATOM 786 O O . ALA A 1 95 ? 6.867 0.491 -19.537 1.00 88.44 95 ALA A O 1
ATOM 787 N N . ILE A 1 96 ? 6.568 -1.387 -18.306 1.00 90.12 96 ILE A N 1
ATOM 788 C CA . ILE A 1 96 ? 5.903 -0.739 -17.172 1.00 90.12 96 ILE A CA 1
ATOM 789 C C . ILE A 1 96 ? 6.831 0.296 -16.534 1.00 90.12 96 ILE A C 1
ATOM 791 O O . ILE A 1 96 ? 6.464 1.464 -16.435 1.00 90.12 96 ILE A O 1
ATOM 795 N N . ARG A 1 97 ? 8.068 -0.075 -16.184 1.00 88.88 97 ARG A N 1
ATOM 796 C CA . ARG A 1 97 ? 9.035 0.828 -15.544 1.00 88.88 97 ARG A CA 1
ATOM 797 C C . ARG A 1 97 ? 9.378 2.031 -16.417 1.00 88.88 97 ARG A C 1
ATOM 799 O O . ARG A 1 97 ? 9.482 3.146 -15.914 1.00 88.88 97 ARG A O 1
ATOM 806 N N . LYS A 1 98 ? 9.521 1.843 -17.733 1.00 88.50 98 LYS A N 1
ATOM 807 C CA . LYS A 1 98 ? 9.749 2.951 -18.677 1.00 88.50 98 LYS A CA 1
ATOM 808 C C . LYS A 1 98 ? 8.559 3.909 -18.729 1.00 88.50 98 LYS A C 1
ATOM 810 O O . LYS A 1 98 ? 8.769 5.105 -18.919 1.00 88.50 98 LYS A O 1
ATOM 815 N N . SER A 1 99 ? 7.340 3.394 -18.591 1.00 89.56 99 SER A N 1
ATOM 816 C CA . SER A 1 99 ? 6.136 4.216 -18.482 1.00 89.56 99 SER A CA 1
ATOM 817 C C . SER A 1 99 ? 6.071 4.935 -17.137 1.00 89.56 99 SER A C 1
ATOM 819 O O . SER A 1 99 ? 5.822 6.133 -17.116 1.00 89.56 99 SER A O 1
ATOM 821 N N . TYR A 1 100 ? 6.365 4.235 -16.040 1.00 90.25 100 TYR A N 1
ATOM 822 C CA . TYR A 1 100 ? 6.387 4.789 -14.688 1.00 90.25 100 TYR A CA 1
ATOM 823 C C . TYR A 1 100 ? 7.363 5.964 -14.563 1.00 90.25 100 TYR A C 1
ATOM 825 O O . TYR A 1 100 ? 6.961 7.049 -14.172 1.00 90.25 100 TYR A O 1
ATOM 833 N N . VAL A 1 101 ? 8.616 5.807 -15.001 1.00 88.38 101 VAL A N 1
ATOM 834 C CA . VAL A 1 101 ? 9.638 6.874 -14.918 1.00 88.38 101 VAL A CA 1
ATOM 835 C C . VAL A 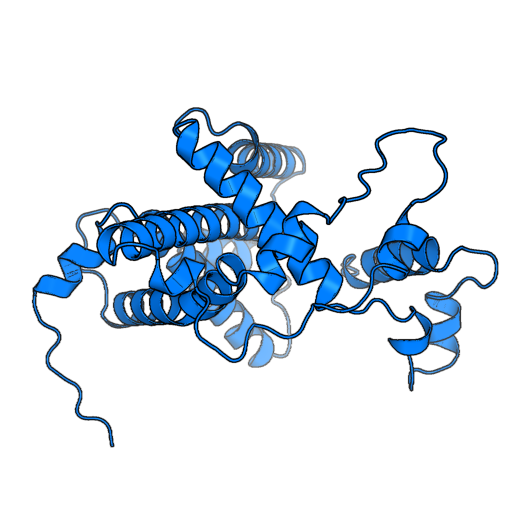1 101 ? 9.274 8.113 -15.753 1.00 88.38 101 VAL A C 1
ATOM 837 O O . VAL A 1 101 ? 9.787 9.202 -15.510 1.00 88.38 101 VAL A O 1
ATOM 840 N N . LYS A 1 102 ? 8.403 7.961 -16.757 1.00 86.69 102 LYS A N 1
ATOM 841 C CA . LYS A 1 102 ? 7.877 9.071 -17.566 1.00 86.69 102 LYS A CA 1
ATOM 842 C C . LYS A 1 102 ? 6.559 9.631 -17.038 1.00 86.69 102 LYS A C 1
ATOM 844 O O . LYS A 1 102 ? 6.118 10.668 -17.528 1.00 86.69 102 LYS A O 1
ATOM 849 N N . SER A 1 103 ? 5.923 8.930 -16.107 1.00 82.81 103 SER A N 1
ATOM 850 C CA . SER A 1 103 ? 4.691 9.360 -15.472 1.00 82.81 103 SER A CA 1
ATOM 851 C C . SER A 1 103 ? 4.985 10.580 -14.614 1.00 82.81 103 SER A C 1
ATOM 853 O O . SER A 1 103 ? 5.959 10.606 -13.866 1.00 82.81 103 SER A O 1
ATOM 855 N N . VAL A 1 104 ? 4.130 11.590 -14.706 1.00 74.06 104 VAL A N 1
ATOM 856 C CA . VAL A 1 104 ? 4.204 12.767 -13.845 1.00 74.06 104 VAL A CA 1
ATOM 857 C C . VAL A 1 104 ? 2.956 12.753 -12.994 1.00 74.06 104 VAL A C 1
ATOM 859 O O . VAL A 1 104 ? 1.859 12.873 -13.525 1.00 74.06 104 VAL A O 1
ATOM 862 N N . PHE A 1 105 ? 3.116 12.605 -11.681 1.00 64.88 105 PHE A N 1
ATOM 863 C CA . PHE A 1 105 ? 1.998 12.810 -10.774 1.00 64.88 105 PHE A CA 1
ATOM 864 C C . PHE A 1 105 ? 1.687 14.314 -10.734 1.00 64.88 105 PHE A C 1
ATOM 866 O O . PHE A 1 105 ? 2.549 15.097 -10.313 1.00 64.88 105 PHE A O 1
ATOM 873 N N . PRO A 1 106 ? 0.504 14.770 -11.178 1.00 59.94 106 PRO A N 1
ATOM 874 C CA . PRO A 1 106 ? 0.188 16.186 -11.165 1.00 59.94 106 PRO A CA 1
ATOM 875 C C . PRO A 1 106 ? -0.186 16.603 -9.741 1.00 59.94 106 PRO A C 1
ATOM 877 O O . PRO A 1 106 ? -1.352 16.679 -9.371 1.00 59.94 106 PRO A O 1
ATOM 880 N N . TYR A 1 107 ? 0.817 16.880 -8.909 1.00 52.81 107 TYR A N 1
ATOM 881 C CA . TYR A 1 107 ? 0.579 17.451 -7.589 1.00 52.81 107 TYR A CA 1
ATOM 882 C C . TYR A 1 107 ? 0.259 18.948 -7.742 1.00 52.81 107 TYR A C 1
ATOM 884 O O . TYR A 1 107 ? 1.139 19.762 -8.041 1.00 52.81 107 TYR A O 1
ATOM 892 N N . SER A 1 108 ? -1.013 19.322 -7.579 1.00 50.81 108 SER A N 1
ATOM 893 C CA . SER A 1 108 ? -1.434 20.726 -7.542 1.00 50.81 108 SER A CA 1
ATOM 894 C C . SER A 1 108 ? -1.183 21.307 -6.147 1.00 50.81 108 SER A C 1
ATOM 896 O O . SER A 1 108 ? -2.001 21.183 -5.243 1.00 50.81 108 SER A O 1
ATOM 898 N N . THR A 1 109 ? -0.023 21.932 -5.946 1.00 43.88 109 THR A N 1
ATOM 899 C CA . THR A 1 109 ? 0.314 22.673 -4.709 1.00 43.88 109 THR A CA 1
ATOM 900 C C . THR A 1 109 ? 0.054 24.170 -4.783 1.00 43.88 109 THR A C 1
ATOM 902 O O . THR A 1 109 ? 0.423 24.904 -3.870 1.00 43.88 109 THR A O 1
ATOM 905 N N . GLY A 1 110 ? -0.547 24.663 -5.863 1.00 42.47 110 GLY A N 1
ATOM 906 C CA . GLY A 1 110 ? -0.756 26.094 -6.052 1.00 42.47 110 GLY A CA 1
ATOM 907 C C . GLY A 1 110 ? -2.215 26.479 -5.888 1.00 42.47 110 GLY A C 1
ATOM 908 O O . GLY A 1 110 ? -3.015 26.150 -6.758 1.00 42.47 110 GLY A O 1
ATOM 909 N N . LEU A 1 111 ? -2.536 27.263 -4.853 1.00 41.62 111 LEU A N 1
ATOM 910 C CA . LEU A 1 111 ? -3.709 28.141 -4.885 1.00 41.62 111 LEU A CA 1
ATOM 911 C C . LEU A 1 111 ? -3.614 28.989 -6.168 1.00 41.62 111 LEU A C 1
ATOM 913 O O . LEU A 1 111 ? -2.732 29.838 -6.281 1.00 41.62 111 LEU A O 1
ATOM 917 N N . GLY A 1 112 ? -4.462 28.700 -7.159 1.00 51.84 112 GLY A N 1
ATOM 918 C CA . GLY A 1 112 ? -4.521 29.430 -8.430 1.00 51.84 112 GLY A CA 1
ATOM 919 C C . GLY A 1 112 ? -3.840 28.778 -9.642 1.00 51.84 112 GLY A C 1
ATOM 920 O O . GLY A 1 112 ? -3.685 29.454 -10.658 1.00 51.84 112 GLY A O 1
ATOM 921 N N . LYS A 1 113 ? -3.434 27.501 -9.588 1.00 49.59 113 LYS A N 1
ATOM 922 C CA . LYS A 1 113 ? -3.081 26.751 -10.813 1.00 49.59 113 LYS A CA 1
ATOM 923 C C . LYS A 1 113 ? -4.315 26.040 -11.386 1.00 49.59 113 LYS A C 1
ATOM 925 O O . LYS A 1 113 ? -5.132 25.579 -10.592 1.00 49.59 113 LYS A O 1
ATOM 930 N N . PRO A 1 114 ? -4.453 25.954 -12.727 1.00 50.38 114 PRO A N 1
ATOM 931 C CA . PRO A 1 114 ? -5.553 25.225 -13.350 1.00 50.38 114 PRO A CA 1
ATOM 932 C C . PRO A 1 114 ? -5.545 23.771 -12.878 1.00 50.38 114 PRO A C 1
ATOM 934 O O . PRO A 1 114 ? -4.477 23.190 -12.660 1.00 50.38 114 PRO A O 1
ATOM 937 N N . ASP A 1 115 ? -6.742 23.231 -12.686 1.00 53.88 115 ASP A N 1
ATOM 938 C CA . ASP A 1 115 ? -6.964 21.868 -12.231 1.00 53.88 115 ASP A CA 1
ATOM 939 C C . ASP A 1 115 ? -6.318 20.874 -13.220 1.00 53.88 115 ASP A C 1
ATOM 941 O O . ASP A 1 115 ? -6.632 20.866 -14.407 1.00 53.88 115 ASP A O 1
ATOM 945 N N . ARG A 1 116 ? -5.320 20.104 -12.760 1.00 53.12 116 ARG A N 1
ATOM 946 C CA . ARG A 1 116 ? -4.497 19.196 -13.602 1.00 53.12 116 ARG A CA 1
ATOM 947 C C . ARG A 1 116 ? -5.019 17.762 -13.647 1.00 53.12 116 ARG A C 1
ATOM 949 O O . ARG A 1 116 ? -4.390 16.845 -14.168 1.00 53.12 116 ARG A O 1
ATOM 956 N N . THR A 1 117 ? -6.168 17.551 -13.060 1.00 53.91 117 THR A N 1
ATOM 957 C CA . THR A 1 117 ? -6.990 16.348 -13.159 1.00 53.91 117 THR A CA 1
ATOM 958 C C . THR A 1 117 ? -7.322 15.957 -14.603 1.00 53.91 117 THR A C 1
ATOM 960 O O . THR A 1 117 ? -7.307 14.764 -14.895 1.00 53.91 117 THR A O 1
ATOM 963 N N . GLU A 1 118 ? -7.486 16.904 -15.536 1.00 55.91 118 GLU A N 1
ATOM 964 C CA . GLU A 1 118 ? -7.618 16.594 -16.976 1.00 55.91 118 GLU A CA 1
ATOM 965 C C . GLU A 1 118 ? -6.352 15.928 -17.560 1.00 55.91 118 GLU A C 1
ATOM 967 O O . GLU A 1 118 ? -6.441 15.025 -18.395 1.00 55.91 118 GLU A O 1
ATOM 972 N N . GLU A 1 119 ? -5.157 16.295 -17.078 1.00 60.41 119 GLU A N 1
ATOM 973 C CA . GLU A 1 119 ? -3.891 15.642 -17.463 1.00 60.41 119 GLU A CA 1
ATOM 974 C C . GLU A 1 119 ? -3.812 14.202 -16.918 1.00 60.41 119 GLU A C 1
ATOM 976 O O . GLU A 1 119 ? -3.224 13.330 -17.553 1.00 60.41 119 GLU A O 1
ATOM 981 N N . SER A 1 120 ? -4.440 13.927 -15.765 1.00 57.03 120 SER A N 1
ATOM 982 C CA . SER A 1 120 ? -4.550 12.560 -15.225 1.00 57.03 120 SER A CA 1
ATOM 983 C C . SER A 1 120 ? -5.600 11.717 -15.947 1.00 57.03 120 SER A C 1
ATOM 985 O O . SER A 1 120 ? -5.389 10.521 -16.117 1.00 57.03 120 SER A O 1
ATOM 987 N N . ALA A 1 121 ? -6.712 12.315 -16.383 1.00 59.00 121 ALA A N 1
ATOM 988 C CA . ALA A 1 121 ? -7.757 11.616 -17.137 1.00 59.00 121 ALA A CA 1
ATOM 989 C C . ALA A 1 121 ? -7.323 11.292 -18.580 1.00 59.00 121 ALA A C 1
ATOM 991 O O . ALA A 1 121 ? -7.730 10.282 -19.144 1.00 59.00 121 ALA A O 1
ATOM 992 N N . SER A 1 122 ? -6.453 12.120 -19.166 1.00 61.59 122 SER A N 1
ATOM 993 C CA . SER A 1 122 ? -5.881 11.913 -20.509 1.00 61.59 122 SER A CA 1
ATOM 994 C C . SER A 1 122 ? -4.642 11.008 -20.529 1.00 61.59 122 SER A C 1
ATOM 996 O O . SER A 1 122 ? -4.053 10.753 -21.585 1.00 61.59 122 SER A O 1
ATOM 998 N N . GLU A 1 123 ? -4.225 10.505 -19.370 1.00 68.38 123 GLU A N 1
ATOM 999 C CA . GLU A 1 123 ? -3.050 9.661 -19.237 1.00 68.38 123 GLU A CA 1
ATOM 1000 C C . GLU A 1 123 ? -3.347 8.260 -19.811 1.00 68.38 123 GLU A C 1
ATOM 1002 O O . GLU A 1 123 ? -4.130 7.505 -19.248 1.00 68.38 123 GLU A O 1
ATOM 1007 N N . GLY A 1 124 ? -2.698 7.884 -20.921 1.00 70.25 124 GLY A N 1
ATOM 1008 C CA . GLY A 1 124 ? -3.019 6.642 -21.651 1.00 70.25 124 GLY A CA 1
ATOM 1009 C C . GLY A 1 124 ? -2.867 5.342 -20.847 1.00 70.25 124 GLY A C 1
ATOM 1010 O O . GLY A 1 124 ? -2.165 5.318 -19.840 1.00 70.25 124 GLY A O 1
ATOM 1011 N N . ASP A 1 125 ? -3.489 4.259 -21.312 1.00 78.56 125 ASP A N 1
ATOM 1012 C CA . ASP A 1 125 ? -3.561 2.964 -20.617 1.00 78.56 125 ASP A CA 1
ATOM 1013 C C . ASP A 1 125 ? -2.223 2.412 -20.106 1.00 78.56 125 ASP A C 1
ATOM 1015 O O . ASP A 1 125 ? -1.142 2.697 -20.637 1.00 78.56 125 ASP A O 1
ATOM 1019 N N . LEU A 1 126 ? -2.308 1.532 -19.099 1.00 83.06 126 LEU A N 1
ATOM 1020 C CA . LEU A 1 126 ? -1.159 0.743 -18.668 1.00 83.06 126 LEU A CA 1
ATOM 1021 C C . LEU A 1 126 ? -0.617 -0.051 -19.872 1.00 83.06 126 LEU A C 1
ATOM 1023 O O . LEU A 1 126 ? -1.365 -0.820 -20.487 1.00 83.06 126 LEU A O 1
ATOM 1027 N N . PRO A 1 127 ? 0.674 0.093 -20.227 1.00 84.62 127 PRO A N 1
ATOM 1028 C CA . PRO A 1 127 ? 1.222 -0.672 -21.330 1.00 84.62 127 PRO A CA 1
ATOM 1029 C C . PRO A 1 127 ? 1.139 -2.162 -21.012 1.00 84.62 127 PRO A C 1
ATOM 1031 O O . PRO A 1 127 ? 1.280 -2.581 -19.863 1.00 84.62 127 PRO A O 1
ATOM 1034 N N . LYS A 1 128 ? 0.933 -2.981 -22.045 1.00 85.25 128 LYS A N 1
ATOM 1035 C CA . LYS A 1 128 ? 0.944 -4.435 -21.879 1.00 85.25 128 LYS A CA 1
ATOM 1036 C C . LYS A 1 128 ? 2.302 -4.855 -21.298 1.00 85.25 128 LYS A C 1
ATOM 1038 O O . LYS A 1 128 ? 3.321 -4.483 -21.891 1.00 85.25 128 LYS A O 1
ATOM 1043 N N . PRO A 1 129 ? 2.331 -5.622 -20.190 1.00 81.81 129 PRO A N 1
ATOM 1044 C CA . PRO A 1 129 ? 3.570 -6.180 -19.671 1.00 81.81 129 PRO A CA 1
ATOM 1045 C C . PRO A 1 129 ? 4.295 -6.962 -20.764 1.00 81.81 129 PRO A C 1
ATOM 1047 O O . PRO A 1 129 ? 3.660 -7.553 -21.649 1.00 81.81 129 PRO A O 1
ATOM 1050 N N . SER A 1 130 ? 5.622 -6.966 -20.714 1.00 75.94 130 SER A N 1
ATOM 1051 C CA . SER A 1 130 ? 6.427 -7.685 -21.695 1.00 75.94 130 SER A CA 1
ATOM 1052 C C . SER A 1 130 ? 6.069 -9.172 -21.601 1.00 75.94 130 SER A C 1
ATOM 1054 O O . SER A 1 130 ? 6.318 -9.813 -20.588 1.00 75.94 130 SER A O 1
ATOM 1056 N N . GLN A 1 131 ? 5.475 -9.747 -22.652 1.00 63.12 131 GLN A N 1
ATOM 1057 C CA . GLN A 1 131 ? 5.120 -11.181 -22.687 1.00 63.12 131 GLN A CA 1
ATOM 1058 C C . GLN A 1 131 ? 6.351 -12.104 -22.618 1.00 63.12 131 GLN A C 1
ATOM 1060 O O . GLN A 1 131 ? 6.231 -13.316 -22.467 1.00 63.12 131 GLN A O 1
ATOM 1065 N N . ILE A 1 132 ? 7.538 -11.517 -22.752 1.00 56.56 132 ILE A N 1
ATOM 1066 C CA . ILE A 1 132 ? 8.839 -12.156 -22.645 1.00 56.56 132 ILE A CA 1
ATOM 1067 C C . ILE A 1 132 ? 9.440 -11.681 -21.318 1.00 56.56 132 ILE A C 1
ATOM 1069 O O . ILE A 1 132 ? 9.438 -10.466 -21.087 1.00 56.56 132 ILE A O 1
ATOM 1073 N N . PRO A 1 133 ? 9.979 -12.579 -20.467 1.00 53.66 133 PRO A N 1
ATOM 1074 C CA . PRO A 1 133 ? 10.676 -12.172 -19.255 1.00 53.66 133 PRO A CA 1
ATOM 1075 C C . PRO A 1 133 ? 11.723 -11.124 -19.627 1.00 53.66 133 PRO A C 1
ATOM 1077 O O . PRO A 1 133 ? 12.572 -11.360 -20.490 1.00 53.66 133 PRO A O 1
ATOM 1080 N N . SER A 1 134 ? 11.580 -9.935 -19.045 1.00 50.75 134 SER A N 1
ATOM 1081 C CA . SER A 1 134 ? 12.358 -8.760 -19.417 1.00 50.75 134 SER A CA 1
ATOM 1082 C C . SER A 1 134 ? 13.862 -9.078 -19.472 1.00 50.75 134 SER A C 1
ATOM 1084 O O . SER A 1 134 ? 14.372 -9.769 -18.586 1.00 50.75 134 SER A O 1
ATOM 1086 N N . PRO A 1 135 ? 14.620 -8.519 -20.434 1.00 51.28 135 PRO A N 1
ATOM 1087 C CA . PRO A 1 135 ? 16.076 -8.556 -20.394 1.00 51.28 135 PRO A CA 1
ATOM 1088 C C . PRO A 1 135 ? 16.635 -8.007 -19.079 1.00 51.28 135 PRO A C 1
ATOM 1090 O O . PRO A 1 135 ? 17.637 -8.521 -18.625 1.00 51.28 135 PRO A O 1
ATOM 1093 N N . CYS A 1 136 ? 15.988 -7.033 -18.424 1.00 47.78 136 CYS A N 1
ATOM 1094 C CA . CYS A 1 136 ? 16.367 -6.561 -17.085 1.00 47.78 136 CYS A CA 1
ATOM 1095 C C . CYS A 1 136 ? 15.995 -7.549 -15.970 1.00 47.78 136 CYS A C 1
ATOM 1097 O O . CYS A 1 136 ? 16.756 -7.684 -15.018 1.00 47.78 136 CYS A O 1
ATOM 1099 N N . ALA A 1 137 ? 14.866 -8.255 -16.080 1.00 49.56 137 ALA A N 1
ATOM 1100 C CA . ALA A 1 137 ? 14.486 -9.293 -15.118 1.00 49.56 137 ALA A CA 1
ATOM 1101 C C . ALA A 1 137 ? 15.394 -10.536 -15.211 1.00 49.56 137 ALA A C 1
ATOM 1103 O O . ALA A 1 137 ? 15.673 -11.149 -14.185 1.00 49.56 137 ALA A O 1
ATOM 1104 N N . ASN A 1 138 ? 15.889 -10.853 -16.414 1.00 50.06 138 ASN A N 1
ATOM 1105 C CA . ASN A 1 138 ? 16.872 -11.909 -16.676 1.00 50.06 138 ASN A CA 1
ATOM 1106 C C . ASN A 1 138 ? 18.336 -11.438 -16.544 1.00 50.06 138 ASN A C 1
ATOM 1108 O O . ASN A 1 138 ? 19.224 -12.275 -16.419 1.00 50.06 138 ASN A O 1
ATOM 1112 N N . ALA A 1 139 ? 18.609 -10.128 -16.600 1.00 52.62 139 ALA A N 1
ATOM 1113 C CA . ALA A 1 139 ? 19.945 -9.557 -16.383 1.00 52.62 139 ALA A CA 1
ATOM 1114 C C . ALA A 1 139 ? 20.241 -9.292 -14.906 1.00 52.62 139 ALA A C 1
ATOM 1116 O O . ALA A 1 139 ? 21.402 -9.096 -14.549 1.00 52.62 139 ALA A O 1
ATOM 1117 N N . MET A 1 140 ? 19.219 -9.270 -14.048 1.00 61.53 140 MET A N 1
ATOM 1118 C CA . MET A 1 140 ? 19.442 -9.288 -12.612 1.00 61.53 140 MET A CA 1
ATOM 1119 C C . MET A 1 140 ? 19.972 -10.655 -12.204 1.00 61.53 140 MET A C 1
ATOM 1121 O O . MET A 1 140 ? 19.356 -11.688 -12.465 1.00 61.53 140 MET A O 1
ATOM 1125 N N . ILE A 1 141 ? 21.106 -10.632 -11.515 1.00 71.00 141 ILE A N 1
ATOM 1126 C CA . ILE A 1 141 ? 21.626 -11.790 -10.803 1.00 71.00 141 ILE A CA 1
ATOM 1127 C C . ILE A 1 141 ? 20.524 -12.240 -9.810 1.00 71.00 141 ILE A C 1
ATOM 1129 O O . ILE A 1 141 ? 19.885 -11.375 -9.198 1.00 71.00 141 ILE A O 1
ATOM 1133 N N . PRO A 1 142 ? 20.216 -13.547 -9.671 1.00 75.56 142 PRO A N 1
ATOM 1134 C CA . PRO A 1 142 ? 19.101 -14.027 -8.842 1.00 75.56 142 PRO A CA 1
ATOM 1135 C C . PRO A 1 142 ? 19.074 -13.451 -7.419 1.00 75.56 142 PRO A C 1
ATOM 1137 O O . PRO A 1 142 ? 18.006 -13.152 -6.878 1.00 75.56 142 PRO A O 1
ATOM 1140 N N . GLU A 1 143 ? 20.249 -13.236 -6.839 1.00 79.19 143 GLU A N 1
ATOM 1141 C CA . GLU A 1 143 ? 20.465 -12.622 -5.533 1.00 79.19 143 GLU A CA 1
ATOM 1142 C C . GLU A 1 143 ? 20.000 -11.156 -5.493 1.00 79.19 143 GLU A C 1
ATOM 1144 O O . GLU A 1 143 ? 19.318 -10.750 -4.547 1.00 79.19 143 GLU A O 1
ATOM 1149 N N . ASP A 1 144 ? 20.282 -10.378 -6.540 1.00 84.50 144 ASP A N 1
ATOM 1150 C CA . ASP A 1 144 ? 19.839 -8.984 -6.659 1.00 84.50 144 ASP A CA 1
ATOM 1151 C C . ASP A 1 144 ? 18.324 -8.900 -6.819 1.00 84.50 144 ASP A C 1
ATOM 1153 O O . ASP A 1 144 ? 17.675 -8.047 -6.210 1.00 84.50 144 ASP A O 1
ATOM 1157 N N . ARG A 1 145 ? 17.739 -9.819 -7.597 1.00 85.81 145 ARG A N 1
ATOM 1158 C CA . ARG A 1 145 ? 16.284 -9.899 -7.767 1.00 85.81 145 ARG A CA 1
ATOM 1159 C C . ARG A 1 145 ? 15.593 -10.242 -6.449 1.00 85.81 145 ARG A C 1
ATOM 1161 O O . ARG A 1 145 ? 14.584 -9.620 -6.116 1.00 85.81 145 ARG A O 1
ATOM 1168 N N . LYS A 1 146 ? 16.140 -11.192 -5.684 1.00 89.00 146 LYS A N 1
ATOM 1169 C CA . LYS A 1 146 ? 15.633 -11.551 -4.352 1.00 89.00 146 LYS A CA 1
ATOM 1170 C C . LYS A 1 146 ? 15.696 -10.354 -3.400 1.00 89.00 146 LYS A C 1
ATOM 1172 O O . LYS A 1 146 ? 14.683 -10.010 -2.801 1.00 89.00 146 LYS A O 1
ATOM 1177 N N . SER A 1 147 ? 16.846 -9.688 -3.323 1.00 91.06 147 SER A N 1
ATOM 1178 C CA . SER A 1 147 ? 17.051 -8.506 -2.473 1.00 91.06 147 SER A CA 1
ATOM 1179 C C . SER A 1 147 ? 16.135 -7.337 -2.859 1.00 91.06 147 SER A C 1
ATOM 1181 O O . SER A 1 147 ? 15.552 -6.672 -2.000 1.00 91.06 147 SER A O 1
ATOM 1183 N N . ALA A 1 148 ? 15.945 -7.101 -4.161 1.00 91.88 148 ALA A N 1
ATOM 1184 C CA . ALA A 1 148 ? 15.008 -6.099 -4.658 1.00 91.88 148 ALA A CA 1
ATOM 1185 C C . ALA A 1 148 ? 13.565 -6.424 -4.253 1.00 91.88 148 ALA A C 1
ATOM 1187 O O . ALA A 1 148 ? 12.837 -5.531 -3.822 1.00 91.88 148 ALA A O 1
ATOM 1188 N N . TYR A 1 149 ? 13.172 -7.696 -4.335 1.00 93.88 149 TYR A N 1
ATOM 1189 C CA . TYR A 1 149 ? 11.841 -8.122 -3.933 1.00 93.88 149 TYR A CA 1
ATOM 1190 C C . TYR A 1 149 ? 11.612 -8.008 -2.418 1.00 93.88 149 TYR A C 1
ATOM 1192 O O . TYR A 1 149 ? 10.575 -7.508 -1.993 1.00 93.88 149 TYR A O 1
ATOM 1200 N N . GLU A 1 150 ? 12.592 -8.386 -1.595 1.00 94.12 150 GLU A N 1
ATOM 1201 C CA . GLU A 1 150 ? 12.539 -8.213 -0.136 1.00 94.12 150 GLU A CA 1
ATOM 1202 C C . GLU A 1 150 ? 12.336 -6.742 0.257 1.00 94.12 150 GLU A C 1
ATOM 1204 O O . GLU A 1 150 ? 11.503 -6.434 1.111 1.00 94.12 150 GLU A O 1
ATOM 1209 N N . ARG A 1 151 ? 13.048 -5.820 -0.405 1.00 95.19 151 ARG A N 1
ATOM 1210 C CA . ARG A 1 151 ? 12.883 -4.372 -0.198 1.00 95.19 151 ARG A CA 1
ATOM 1211 C C . ARG A 1 151 ? 11.514 -3.878 -0.648 1.00 95.19 151 ARG A C 1
ATOM 1213 O O . ARG A 1 151 ? 10.861 -3.165 0.110 1.00 95.19 151 ARG A O 1
ATOM 1220 N N . PHE A 1 152 ? 11.075 -4.285 -1.841 1.00 95.75 152 PHE A N 1
ATOM 1221 C CA . PHE A 1 152 ? 9.754 -3.957 -2.381 1.00 95.75 152 PHE A CA 1
ATOM 1222 C C . PHE A 1 152 ? 8.647 -4.382 -1.412 1.00 95.75 152 PHE A C 1
ATOM 1224 O O . PHE A 1 152 ? 7.792 -3.583 -1.034 1.00 95.75 152 PHE A O 1
ATOM 1231 N N . TYR A 1 153 ? 8.701 -5.635 -0.964 1.00 95.88 153 TYR A N 1
ATOM 1232 C CA . TYR A 1 153 ? 7.728 -6.212 -0.051 1.00 95.88 153 TYR A CA 1
ATOM 1233 C C . TYR A 1 153 ? 7.708 -5.487 1.295 1.00 95.88 153 TYR A C 1
ATOM 1235 O O . TYR A 1 153 ? 6.638 -5.106 1.775 1.00 95.88 153 TYR A O 1
ATOM 1243 N N . LYS A 1 154 ? 8.884 -5.240 1.887 1.00 94.69 154 LYS A N 1
ATOM 1244 C CA . LYS A 1 154 ? 8.993 -4.517 3.159 1.00 94.69 154 LYS A CA 1
ATOM 1245 C C . LYS A 1 154 ? 8.412 -3.107 3.051 1.00 94.69 154 LYS A C 1
ATOM 1247 O O . LYS A 1 154 ? 7.667 -2.688 3.928 1.00 94.69 154 LYS A O 1
ATOM 1252 N N . ALA A 1 155 ? 8.733 -2.384 1.980 1.00 94.75 155 ALA A N 1
ATOM 1253 C CA . ALA A 1 155 ? 8.237 -1.031 1.748 1.00 94.75 155 ALA A CA 1
ATOM 1254 C C . ALA A 1 155 ? 6.710 -0.999 1.578 1.00 94.75 155 ALA A C 1
ATOM 1256 O O . ALA A 1 155 ? 6.026 -0.191 2.210 1.00 94.75 155 ALA A O 1
ATOM 1257 N N . LEU A 1 156 ? 6.167 -1.919 0.777 1.00 95.44 156 LEU A N 1
ATOM 1258 C CA . LEU A 1 156 ? 4.731 -2.010 0.532 1.00 95.44 156 LEU A CA 1
ATOM 1259 C C . LEU A 1 156 ? 3.955 -2.372 1.803 1.00 95.44 156 LEU A C 1
ATOM 1261 O O . LEU A 1 156 ? 2.956 -1.731 2.126 1.00 95.44 156 LEU A O 1
ATOM 1265 N N . THR A 1 157 ? 4.435 -3.357 2.562 1.00 94.44 157 THR A N 1
ATOM 1266 C CA . THR A 1 157 ? 3.805 -3.754 3.829 1.00 94.44 157 THR A CA 1
ATOM 1267 C C . THR A 1 157 ? 3.922 -2.665 4.897 1.00 94.44 157 THR A C 1
ATOM 1269 O O . THR A 1 157 ? 2.957 -2.438 5.624 1.00 94.44 157 THR A O 1
ATOM 1272 N N . ALA A 1 158 ? 5.030 -1.916 4.945 1.00 92.06 158 ALA A N 1
ATOM 1273 C CA . ALA A 1 158 ? 5.175 -0.750 5.820 1.00 92.06 158 ALA A CA 1
ATOM 1274 C C . ALA A 1 158 ? 4.107 0.315 5.549 1.00 92.06 158 ALA A C 1
ATOM 1276 O O . ALA A 1 158 ? 3.501 0.851 6.480 1.00 92.06 158 ALA A O 1
ATOM 1277 N N . HIS A 1 159 ? 3.888 0.633 4.270 1.00 91.25 159 HIS A N 1
ATOM 1278 C CA . HIS A 1 159 ? 2.859 1.588 3.878 1.00 91.25 159 HIS A CA 1
ATOM 1279 C C . HIS A 1 159 ? 1.463 1.064 4.209 1.00 91.25 159 HIS A C 1
ATOM 1281 O O . HIS A 1 159 ? 0.656 1.798 4.775 1.00 91.25 159 HIS A O 1
ATOM 1287 N N . TRP A 1 160 ? 1.203 -0.214 3.931 1.00 92.38 160 TRP A N 1
ATOM 1288 C CA . TRP A 1 160 ? -0.077 -0.836 4.240 1.00 92.38 160 TRP A CA 1
ATOM 1289 C C . TRP A 1 160 ? -0.385 -0.767 5.747 1.00 92.38 160 TRP A C 1
ATOM 1291 O O . TRP A 1 160 ? -1.475 -0.336 6.111 1.00 92.38 160 TRP A O 1
ATOM 1301 N N . VAL A 1 161 ? 0.580 -1.032 6.641 1.00 90.25 161 VAL A N 1
ATOM 1302 C CA . VAL A 1 161 ? 0.377 -0.862 8.099 1.00 90.25 161 VAL A CA 1
ATOM 1303 C C . VAL A 1 161 ? -0.038 0.565 8.447 1.00 90.25 161 VAL A C 1
ATOM 1305 O O . VAL A 1 161 ? -0.933 0.763 9.270 1.00 90.25 161 VAL A O 1
ATOM 1308 N N . ALA A 1 162 ? 0.593 1.568 7.834 1.00 87.25 162 ALA A N 1
ATOM 1309 C CA . ALA A 1 162 ? 0.253 2.964 8.088 1.00 87.25 162 ALA A CA 1
ATOM 1310 C C . ALA A 1 162 ? -1.183 3.292 7.645 1.00 87.25 162 ALA A C 1
ATOM 1312 O O . ALA A 1 162 ? -1.921 3.938 8.390 1.00 87.25 162 ALA A O 1
ATOM 1313 N N . ILE A 1 163 ? -1.599 2.793 6.477 1.00 87.31 163 ILE A N 1
ATOM 1314 C CA . ILE A 1 163 ? -2.972 2.931 5.977 1.00 87.31 163 ILE A CA 1
ATOM 1315 C C . ILE A 1 163 ? -3.967 2.249 6.916 1.00 87.31 163 ILE A C 1
ATOM 1317 O O . ILE A 1 163 ? -4.951 2.877 7.306 1.00 87.31 163 ILE A O 1
ATOM 1321 N N . GLU A 1 164 ? -3.696 1.014 7.345 1.00 86.81 164 GLU A N 1
ATOM 1322 C CA . GLU A 1 164 ? -4.578 0.306 8.279 1.00 86.81 164 GLU A CA 1
ATOM 1323 C C . GLU A 1 164 ? -4.678 1.011 9.627 1.00 86.81 164 GLU A C 1
ATOM 1325 O O . GLU A 1 164 ? -5.755 1.101 10.215 1.00 86.81 164 GLU A O 1
ATOM 1330 N N . THR A 1 165 ? -3.573 1.580 10.102 1.00 84.69 165 THR A N 1
ATOM 1331 C CA . THR A 1 165 ? -3.564 2.344 11.349 1.00 84.69 165 THR A CA 1
ATOM 1332 C C . THR A 1 165 ? -4.404 3.612 11.230 1.00 84.69 165 THR A C 1
ATOM 1334 O O . THR A 1 165 ? -5.178 3.931 12.132 1.00 84.69 165 THR A O 1
ATOM 1337 N N . LEU A 1 166 ? -4.314 4.315 10.099 1.00 84.25 166 LEU A N 1
ATOM 1338 C CA . LEU A 1 166 ? -5.138 5.490 9.830 1.00 84.25 166 LEU A CA 1
ATOM 1339 C C . LEU A 1 166 ? -6.629 5.130 9.741 1.00 84.25 166 LEU A C 1
ATOM 1341 O O . LEU A 1 166 ? -7.469 5.828 10.313 1.00 84.25 166 LEU A O 1
ATOM 1345 N N . TRP A 1 167 ? -6.964 4.031 9.062 1.00 82.25 167 TRP A N 1
ATOM 1346 C CA . TRP A 1 167 ? -8.333 3.517 8.997 1.00 82.25 167 TRP A CA 1
ATOM 1347 C C . TRP A 1 167 ? -8.873 3.146 10.374 1.00 82.25 167 TRP A C 1
ATOM 1349 O O . TRP A 1 167 ? -9.993 3.532 10.721 1.00 82.25 167 TRP A O 1
ATOM 1359 N N . LYS A 1 168 ? -8.061 2.485 11.200 1.00 79.00 168 LYS A N 1
ATOM 1360 C CA . LYS A 1 168 ? -8.398 2.170 12.589 1.00 79.00 168 LYS A CA 1
ATOM 1361 C C . LYS A 1 168 ? -8.740 3.434 13.379 1.00 79.00 168 LYS A C 1
ATOM 1363 O O . LYS A 1 168 ? -9.769 3.474 14.048 1.00 79.00 168 LYS A O 1
ATOM 1368 N N . VAL A 1 169 ? -7.932 4.490 13.252 1.00 81.31 169 VAL A N 1
ATOM 1369 C CA . VAL A 1 169 ? -8.203 5.769 13.926 1.00 81.31 169 VAL A CA 1
ATOM 1370 C C . VAL A 1 169 ? -9.519 6.385 13.450 1.00 81.31 169 VAL A C 1
ATOM 1372 O O . VAL A 1 169 ? -10.327 6.815 14.270 1.00 81.31 169 VAL A O 1
ATOM 1375 N N . ARG A 1 170 ? -9.774 6.391 12.139 1.00 79.06 170 ARG A N 1
ATOM 1376 C CA . ARG A 1 170 ? -10.984 6.995 11.552 1.00 79.06 170 ARG A CA 1
ATOM 1377 C C . ARG A 1 170 ? -12.274 6.254 11.888 1.00 79.06 170 ARG A C 1
ATOM 1379 O O . ARG A 1 170 ? -13.328 6.874 11.966 1.00 79.06 170 ARG A O 1
ATOM 1386 N N . THR A 1 171 ? -12.204 4.940 12.063 1.00 72.00 171 THR A N 1
ATOM 1387 C CA . THR A 1 171 ? -13.384 4.092 12.306 1.00 72.00 171 THR A CA 1
ATOM 1388 C C . THR A 1 171 ? -13.705 3.912 13.795 1.00 72.00 171 THR A C 1
ATOM 1390 O O . THR A 1 171 ? -14.809 3.481 14.152 1.00 72.00 171 THR A O 1
ATOM 1393 N N . GLN A 1 172 ? -12.769 4.263 14.680 1.00 71.88 172 GLN A N 1
ATOM 1394 C CA . GLN A 1 172 ? -12.933 4.178 16.127 1.00 71.88 172 GLN A CA 1
ATOM 1395 C C . GLN A 1 172 ? -13.856 5.274 16.680 1.00 71.88 172 GLN A C 1
ATOM 1397 O O . GLN A 1 172 ? -13.882 6.404 16.202 1.00 71.88 172 GLN A O 1
ATOM 1402 N N . VAL A 1 173 ? -14.587 4.950 17.757 1.00 71.81 173 VAL A N 1
ATOM 1403 C CA . VAL A 1 173 ? -15.326 5.960 18.527 1.00 71.81 173 VAL A CA 1
ATOM 1404 C C . VAL A 1 173 ? -14.450 6.546 19.628 1.00 71.81 173 VAL A C 1
ATOM 1406 O O . VAL A 1 173 ? -14.079 5.871 20.601 1.00 71.81 173 VAL A O 1
ATOM 1409 N N . TRP A 1 174 ? -14.170 7.835 19.486 1.00 74.75 174 TRP A N 1
ATOM 1410 C CA . TRP A 1 174 ? -13.325 8.601 20.389 1.00 74.75 174 TRP A CA 1
ATOM 1411 C C . TRP A 1 174 ? -14.148 9.270 21.492 1.00 74.75 174 TRP A C 1
ATOM 1413 O O . TRP A 1 174 ? -15.239 9.768 21.219 1.00 74.75 174 TRP A O 1
ATOM 1423 N N . PRO A 1 175 ? -13.656 9.299 22.744 1.00 80.62 175 PRO A N 1
ATOM 1424 C CA . PRO A 1 175 ? -14.314 10.027 23.830 1.00 80.62 175 PRO A CA 1
ATOM 1425 C C . PRO A 1 175 ? -14.499 11.524 23.553 1.00 80.62 175 PRO A C 1
ATOM 1427 O O . PRO A 1 175 ? -15.456 12.117 24.039 1.00 80.62 175 PRO A O 1
ATOM 1430 N N . ASN A 1 176 ? -13.570 12.138 22.815 1.00 84.00 176 ASN A N 1
ATOM 1431 C CA . ASN A 1 176 ? -13.610 13.544 22.422 1.00 84.00 176 ASN A CA 1
ATOM 1432 C C . ASN A 1 176 ? -12.687 13.801 21.216 1.00 84.00 176 ASN A C 1
ATOM 1434 O O . ASN A 1 176 ? -11.860 12.955 20.869 1.00 84.00 176 ASN A O 1
ATOM 1438 N N . ALA A 1 177 ? -12.828 14.984 20.609 1.00 85.38 177 ALA A N 1
ATOM 1439 C CA . ALA A 1 177 ? -12.045 15.404 19.446 1.00 85.38 177 ALA A CA 1
ATOM 1440 C C . ALA A 1 177 ? -10.533 15.422 19.721 1.00 85.38 177 ALA A C 1
ATOM 1442 O O . ALA A 1 177 ? -9.766 14.932 18.909 1.00 85.38 177 ALA A O 1
ATOM 1443 N N . GLN A 1 178 ? -10.105 15.863 20.907 1.00 88.94 178 GLN A N 1
ATOM 1444 C CA . GLN A 1 178 ? -8.682 15.944 21.249 1.00 88.94 178 GLN A CA 1
ATOM 1445 C C . GLN A 1 178 ? -7.976 14.577 21.203 1.00 88.94 178 GLN A C 1
ATOM 1447 O O . GLN A 1 178 ? -6.833 14.480 20.761 1.00 88.94 178 GLN A O 1
ATOM 1452 N N . GLN A 1 179 ? -8.644 13.509 21.653 1.00 81.31 179 GLN A N 1
ATOM 1453 C CA . GLN A 1 179 ? -8.083 12.157 21.570 1.00 81.31 179 GLN A CA 1
ATOM 1454 C C . GLN A 1 179 ? -8.051 11.628 20.135 1.00 81.31 179 GLN A C 1
ATOM 1456 O O . GLN A 1 179 ? -7.093 10.950 19.772 1.00 81.31 179 GLN A O 1
ATOM 1461 N N . PHE A 1 180 ? -9.067 11.952 19.328 1.00 83.56 180 PHE A N 1
ATOM 1462 C CA . PHE A 1 180 ? -9.050 11.655 17.896 1.00 83.56 180 PHE A CA 1
ATOM 1463 C C . PHE A 1 180 ? -7.878 12.362 17.209 1.00 83.56 180 PHE A C 1
ATOM 1465 O O . PHE A 1 180 ? -7.084 11.692 16.557 1.00 83.56 180 PHE A O 1
ATOM 1472 N N . ASP A 1 181 ? -7.734 13.674 17.410 1.00 86.88 181 ASP A N 1
ATOM 1473 C CA . ASP A 1 181 ? -6.691 14.490 16.784 1.00 86.88 181 ASP A CA 1
ATOM 1474 C C . ASP A 1 181 ? -5.301 13.972 17.159 1.00 86.88 181 ASP A C 1
ATOM 1476 O O . ASP A 1 181 ? -4.478 13.723 16.284 1.00 86.88 181 ASP A O 1
ATOM 1480 N N . SER A 1 182 ? -5.067 13.682 18.442 1.00 86.75 182 SER A N 1
ATOM 1481 C CA . SER A 1 182 ? -3.792 13.125 18.905 1.00 86.75 182 SER A CA 1
ATOM 1482 C C . SER A 1 182 ? -3.476 11.756 18.285 1.00 86.75 182 SER A C 1
ATOM 1484 O O . SER A 1 182 ? -2.340 11.504 17.877 1.00 86.75 182 SER A O 1
ATOM 1486 N N . ALA A 1 183 ? -4.466 10.864 18.176 1.00 84.12 183 ALA A N 1
ATOM 1487 C CA . ALA A 1 183 ? -4.276 9.560 17.543 1.00 84.12 183 ALA A CA 1
ATOM 1488 C C . ALA A 1 183 ? -4.072 9.675 16.025 1.00 84.12 183 ALA A C 1
ATOM 1490 O O . ALA A 1 183 ? -3.269 8.942 15.444 1.00 84.12 183 ALA A O 1
ATOM 1491 N N . PHE A 1 184 ? -4.778 10.606 15.387 1.00 85.44 184 PHE A N 1
ATOM 1492 C CA . PHE A 1 184 ? -4.657 10.899 13.967 1.00 85.44 184 PHE A CA 1
ATOM 1493 C C . PHE A 1 184 ? -3.279 11.475 13.637 1.00 85.44 184 PHE A C 1
ATOM 1495 O O . PHE A 1 184 ? -2.616 10.973 12.732 1.00 85.44 184 PHE A O 1
ATOM 1502 N N . GLU A 1 185 ? -2.807 12.459 14.403 1.00 87.25 185 GLU A N 1
ATOM 1503 C CA . GLU A 1 185 ? -1.460 13.024 14.281 1.00 87.25 185 GLU A CA 1
ATOM 1504 C C . GLU A 1 185 ? -0.389 11.946 14.452 1.00 87.25 185 GLU A C 1
ATOM 1506 O O . GLU A 1 185 ? 0.517 11.852 13.628 1.00 87.25 185 GLU A O 1
ATOM 1511 N N . SER A 1 186 ? -0.533 11.064 15.446 1.00 84.56 186 SER A N 1
ATOM 1512 C CA . SER A 1 186 ? 0.391 9.942 15.643 1.00 84.56 186 SER A CA 1
ATOM 1513 C C . SER A 1 186 ? 0.406 8.978 14.445 1.00 84.56 186 SER A C 1
ATOM 1515 O O . SER A 1 186 ? 1.477 8.568 13.989 1.00 84.56 186 SER A O 1
ATOM 1517 N N . ALA A 1 187 ? -0.762 8.658 13.874 1.00 83.81 187 ALA A N 1
ATOM 1518 C CA . ALA A 1 187 ? -0.863 7.841 12.664 1.00 83.81 187 ALA A CA 1
ATOM 1519 C C . ALA A 1 187 ? -0.192 8.508 11.451 1.00 83.81 187 ALA A C 1
ATOM 1521 O O . ALA A 1 187 ? 0.545 7.855 10.707 1.00 83.81 187 ALA A O 1
ATOM 1522 N N . VAL A 1 188 ? -0.391 9.817 11.277 1.00 82.44 188 VAL A N 1
ATOM 1523 C CA . VAL A 1 188 ? 0.251 10.607 10.218 1.00 82.44 188 VAL A CA 1
ATOM 1524 C C . VAL A 1 188 ? 1.764 10.692 10.431 1.00 82.44 188 VAL A C 1
ATOM 1526 O O . VAL A 1 188 ? 2.527 10.594 9.466 1.00 82.44 188 VAL A O 1
ATOM 1529 N N . GLU A 1 189 ? 2.236 10.823 11.668 1.00 83.00 189 GLU A N 1
ATOM 1530 C CA . GLU A 1 189 ? 3.663 10.896 11.988 1.00 83.00 189 GLU A CA 1
ATOM 1531 C C . GLU A 1 189 ? 4.387 9.566 11.717 1.00 83.00 189 GLU A C 1
ATOM 1533 O O . GLU A 1 189 ? 5.494 9.562 11.163 1.00 83.00 189 GLU A O 1
ATOM 1538 N N . MET A 1 190 ? 3.745 8.430 12.022 1.00 77.62 190 MET A N 1
ATOM 1539 C CA . MET A 1 190 ? 4.257 7.094 11.681 1.00 77.62 190 MET A CA 1
ATOM 1540 C C . MET A 1 190 ? 4.458 6.900 10.176 1.00 77.62 190 MET A C 1
ATOM 1542 O O . MET A 1 190 ? 5.347 6.145 9.762 1.00 77.62 190 MET A O 1
ATOM 1546 N N . TRP A 1 191 ? 3.644 7.575 9.365 1.00 78.06 191 TRP A N 1
ATOM 1547 C CA . TRP A 1 191 ? 3.754 7.558 7.913 1.00 78.06 191 TRP A CA 1
ATOM 1548 C C . TRP A 1 191 ? 4.809 8.545 7.392 1.00 78.06 191 T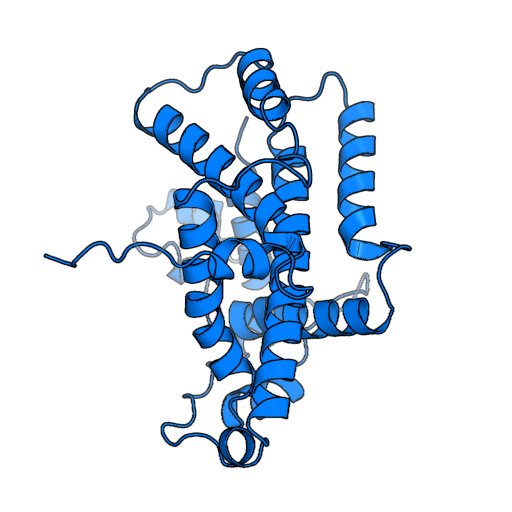RP A C 1
ATOM 1550 O O . TRP A 1 191 ? 5.655 8.155 6.589 1.00 78.06 191 TRP A O 1
ATOM 1560 N N . SER A 1 192 ? 4.788 9.793 7.867 1.00 76.00 192 SER A N 1
ATOM 1561 C CA . SER A 1 192 ? 5.538 10.915 7.279 1.00 76.00 192 SER A CA 1
ATOM 1562 C C . SER A 1 192 ? 6.949 11.118 7.847 1.00 76.00 192 SER A C 1
ATOM 1564 O O . SER A 1 192 ? 7.909 11.216 7.083 1.00 76.00 192 SER A O 1
ATOM 1566 N N . ASN A 1 193 ? 7.104 11.180 9.173 1.00 73.44 193 ASN A N 1
ATOM 1567 C CA . ASN A 1 193 ? 8.365 11.566 9.817 1.00 73.44 193 ASN A CA 1
ATOM 1568 C C . ASN A 1 193 ? 9.185 10.344 10.262 1.00 73.44 193 ASN A C 1
ATOM 1570 O O . ASN A 1 193 ? 10.401 10.314 10.055 1.00 73.44 193 ASN A O 1
ATOM 1574 N N . ASN A 1 194 ? 8.511 9.329 10.828 1.00 73.75 194 ASN A N 1
ATOM 1575 C CA . ASN A 1 194 ? 9.049 8.080 11.396 1.00 73.75 194 ASN A CA 1
ATOM 1576 C C . ASN A 1 194 ? 10.576 8.101 11.653 1.00 73.75 194 ASN A C 1
ATOM 1578 O O . ASN A 1 194 ? 11.362 7.605 10.831 1.00 73.75 194 ASN A O 1
ATOM 1582 N N . PRO A 1 195 ? 11.036 8.736 12.749 1.00 72.81 195 PRO A N 1
ATOM 1583 C CA . PRO A 1 195 ? 12.458 9.010 12.967 1.00 72.81 195 PRO A CA 1
ATOM 1584 C C . PRO A 1 195 ? 13.296 7.740 13.167 1.00 72.81 195 PRO A C 1
ATOM 1586 O O . PRO A 1 195 ? 14.486 7.749 12.866 1.00 72.81 195 PRO A O 1
ATOM 1589 N N . GLY A 1 196 ? 12.682 6.638 13.611 1.00 80.56 196 GLY A N 1
ATOM 1590 C CA . GLY A 1 196 ? 13.355 5.347 13.794 1.00 80.56 196 GLY A CA 1
ATOM 1591 C C . GLY A 1 196 ? 13.632 4.584 12.494 1.00 80.56 196 GLY A C 1
ATOM 1592 O O . GLY A 1 196 ? 14.382 3.608 12.506 1.00 80.56 196 GLY A O 1
ATOM 1593 N N . ARG A 1 197 ? 13.051 5.008 11.365 1.00 86.12 197 ARG A N 1
ATOM 1594 C CA . ARG A 1 197 ? 13.206 4.326 10.077 1.00 86.12 197 ARG A CA 1
ATOM 1595 C C . ARG A 1 197 ? 14.481 4.784 9.345 1.00 86.12 197 ARG A C 1
ATOM 1597 O O . ARG A 1 197 ? 14.666 5.989 9.155 1.00 86.12 197 ARG A O 1
ATOM 1604 N N . PRO A 1 198 ? 15.329 3.865 8.840 1.00 89.81 198 PRO A N 1
ATOM 1605 C CA . PRO A 1 198 ? 16.488 4.229 8.024 1.00 89.81 198 PRO A CA 1
ATOM 1606 C C . PRO A 1 198 ? 16.098 4.998 6.754 1.00 89.81 198 PRO A C 1
ATOM 1608 O O . PRO A 1 198 ? 15.099 4.675 6.113 1.00 89.81 198 PRO A O 1
ATOM 1611 N N . LEU A 1 199 ? 16.927 5.959 6.322 1.00 89.75 199 LEU A N 1
ATOM 1612 C CA . LEU A 1 199 ? 16.671 6.766 5.115 1.00 89.75 199 LEU A CA 1
ATOM 1613 C C . LEU A 1 199 ? 16.418 5.905 3.869 1.00 89.75 199 LEU A C 1
ATOM 1615 O O . LEU A 1 199 ? 15.509 6.196 3.099 1.00 89.75 199 LEU A O 1
ATOM 1619 N N . LYS A 1 200 ? 17.183 4.820 3.698 1.00 91.75 200 LYS A N 1
ATOM 1620 C CA . LYS A 1 200 ? 16.999 3.876 2.587 1.00 91.75 200 LYS A CA 1
ATOM 1621 C C . LYS A 1 200 ? 15.575 3.318 2.545 1.00 91.75 200 LYS A C 1
ATOM 1623 O O . LYS A 1 200 ? 14.961 3.296 1.492 1.00 91.75 200 LYS A O 1
ATOM 1628 N N . GLU A 1 201 ? 15.045 2.920 3.697 1.00 90.44 201 GLU A N 1
ATOM 1629 C CA . GLU A 1 201 ? 13.690 2.380 3.792 1.00 90.44 201 GLU A CA 1
ATOM 1630 C C . GLU A 1 201 ? 12.631 3.460 3.533 1.00 90.44 201 GLU A C 1
ATOM 1632 O O . GLU A 1 201 ? 11.613 3.176 2.914 1.00 90.44 201 GLU A O 1
ATOM 1637 N N . LYS A 1 202 ? 12.877 4.715 3.934 1.00 90.75 202 LYS A N 1
ATOM 1638 C CA . LYS A 1 202 ? 11.992 5.841 3.586 1.00 90.75 202 LYS A CA 1
ATOM 1639 C C . LYS A 1 202 ? 11.922 6.058 2.073 1.00 90.75 202 LYS A C 1
ATOM 1641 O O . LYS A 1 202 ? 10.828 6.217 1.545 1.00 90.75 202 LYS A O 1
ATOM 1646 N N . MET A 1 203 ? 13.066 6.029 1.386 1.00 92.69 203 MET A N 1
ATOM 1647 C CA . MET A 1 203 ? 13.113 6.168 -0.074 1.00 92.69 203 MET A CA 1
ATOM 1648 C C . MET A 1 203 ? 12.427 4.995 -0.776 1.00 92.69 203 MET A C 1
ATOM 1650 O O . MET A 1 203 ? 11.644 5.226 -1.692 1.00 92.69 203 MET A O 1
ATOM 1654 N N . ASP A 1 204 ? 12.653 3.765 -0.297 1.00 94.12 204 ASP A N 1
ATOM 1655 C CA . ASP A 1 204 ? 11.974 2.573 -0.818 1.00 94.12 204 ASP A CA 1
ATOM 1656 C C . ASP A 1 204 ? 10.448 2.714 -0.673 1.00 94.12 204 ASP A C 1
ATOM 1658 O O . ASP A 1 204 ? 9.714 2.468 -1.623 1.00 94.12 204 ASP A O 1
ATOM 1662 N N . ILE A 1 205 ? 9.950 3.180 0.478 1.00 92.25 205 ILE A N 1
ATOM 1663 C CA . ILE A 1 205 ? 8.512 3.428 0.677 1.00 92.25 205 ILE A CA 1
ATOM 1664 C C . ILE A 1 205 ? 7.989 4.485 -0.292 1.00 92.25 205 ILE A C 1
ATOM 1666 O O . ILE A 1 205 ? 6.958 4.254 -0.910 1.00 92.25 205 ILE A O 1
ATOM 1670 N N . ILE A 1 206 ? 8.673 5.620 -0.448 1.00 91.00 206 ILE A N 1
ATOM 1671 C CA . ILE A 1 206 ? 8.225 6.688 -1.356 1.00 91.00 206 ILE A CA 1
ATOM 1672 C C . ILE A 1 206 ? 8.111 6.164 -2.791 1.00 91.00 206 ILE A C 1
ATOM 1674 O O . ILE A 1 206 ? 7.069 6.346 -3.416 1.00 91.00 206 ILE A O 1
ATOM 1678 N N . GLU A 1 207 ? 9.145 5.482 -3.290 1.00 93.44 207 GLU A N 1
ATOM 1679 C CA . GLU A 1 207 ? 9.158 4.931 -4.648 1.00 93.44 207 GLU A CA 1
ATOM 1680 C C . GLU A 1 207 ? 8.057 3.883 -4.846 1.00 93.44 207 GLU A C 1
ATOM 1682 O O . GLU A 1 207 ? 7.308 3.944 -5.819 1.00 93.44 207 GLU A O 1
ATOM 1687 N N . ILE A 1 208 ? 7.917 2.930 -3.918 1.00 94.56 208 ILE A N 1
ATOM 1688 C CA . ILE A 1 208 ? 6.921 1.862 -4.056 1.00 94.56 208 ILE A CA 1
ATOM 1689 C C . ILE A 1 208 ? 5.494 2.399 -3.913 1.00 94.56 208 ILE A C 1
ATOM 1691 O O . ILE A 1 208 ? 4.603 1.950 -4.632 1.00 94.56 208 ILE A O 1
ATOM 1695 N N . VAL A 1 209 ? 5.256 3.376 -3.039 1.00 91.00 209 VAL A N 1
ATOM 1696 C CA . VAL A 1 209 ? 3.930 3.994 -2.890 1.00 91.00 209 VAL A CA 1
ATOM 1697 C C . VAL A 1 209 ? 3.557 4.797 -4.129 1.00 91.00 209 VAL A C 1
ATOM 1699 O O . VAL A 1 209 ? 2.440 4.656 -4.629 1.00 91.00 209 VAL A O 1
ATOM 1702 N N . ASP A 1 210 ? 4.484 5.593 -4.658 1.00 90.44 210 ASP A N 1
ATOM 1703 C CA . ASP A 1 210 ? 4.275 6.324 -5.906 1.00 90.44 210 ASP A CA 1
ATOM 1704 C C . ASP A 1 210 ? 4.044 5.362 -7.081 1.00 90.44 210 ASP A C 1
ATOM 1706 O O . ASP A 1 210 ? 3.116 5.545 -7.863 1.00 90.44 210 ASP A O 1
ATOM 1710 N N . PHE A 1 211 ? 4.788 4.258 -7.156 1.00 92.88 211 PHE A N 1
ATOM 1711 C CA . PHE A 1 211 ? 4.555 3.238 -8.173 1.00 92.88 211 PHE A CA 1
ATOM 1712 C C . PHE A 1 211 ? 3.166 2.582 -8.060 1.00 92.88 211 PHE A C 1
ATOM 1714 O O . PHE A 1 211 ? 2.447 2.480 -9.055 1.00 92.88 211 PHE A O 1
ATOM 1721 N N . ILE A 1 212 ? 2.765 2.130 -6.869 1.00 91.56 212 ILE A N 1
ATOM 1722 C CA . ILE A 1 212 ? 1.513 1.378 -6.684 1.00 91.56 212 ILE A CA 1
ATOM 1723 C C . ILE A 1 212 ? 0.291 2.301 -6.745 1.00 91.56 212 ILE A C 1
ATOM 1725 O O . ILE A 1 212 ? -0.638 2.034 -7.502 1.00 91.56 212 ILE A O 1
ATOM 1729 N N . TRP A 1 213 ? 0.268 3.390 -5.978 1.00 85.25 213 TRP A N 1
ATOM 1730 C CA . TRP A 1 213 ? -0.894 4.285 -5.909 1.00 85.25 213 TRP A CA 1
ATOM 1731 C C . TRP A 1 213 ? -0.797 5.431 -6.910 1.00 85.25 213 TRP A C 1
ATOM 1733 O O . TRP A 1 213 ? -1.767 5.721 -7.612 1.00 85.25 213 TRP A O 1
ATOM 1743 N N . GLY A 1 214 ? 0.373 6.063 -6.999 1.00 82.12 214 GLY A N 1
ATOM 1744 C CA . GLY A 1 214 ? 0.610 7.202 -7.885 1.00 82.12 214 GLY A CA 1
ATOM 1745 C C . GLY A 1 214 ? 0.633 6.825 -9.366 1.00 82.12 214 GLY A C 1
ATOM 1746 O O . GLY A 1 214 ? 0.276 7.646 -10.203 1.00 82.12 214 GLY A O 1
ATOM 1747 N N . PHE A 1 215 ? 0.985 5.591 -9.721 1.00 87.75 215 PHE A N 1
ATOM 1748 C CA . PHE A 1 215 ? 1.066 5.156 -11.112 1.00 87.75 215 PHE A CA 1
ATOM 1749 C C . PHE A 1 215 ? 0.090 4.024 -11.436 1.00 87.75 215 PHE A C 1
ATOM 1751 O O . PHE A 1 215 ? -0.827 4.241 -12.227 1.00 87.75 215 PHE A O 1
ATOM 1758 N N . LEU A 1 216 ? 0.224 2.840 -10.827 1.00 8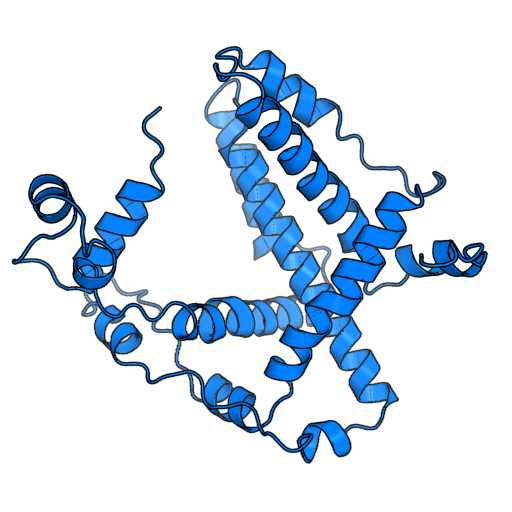8.88 216 LEU A N 1
ATOM 1759 C CA . LEU A 1 216 ? -0.653 1.709 -11.151 1.00 88.88 216 LEU A CA 1
ATOM 1760 C C . LEU A 1 216 ? -2.114 2.000 -10.807 1.00 88.88 216 LEU A C 1
ATOM 1762 O O . LEU A 1 216 ? -2.980 1.723 -11.629 1.00 88.88 216 LEU A O 1
ATOM 1766 N N . GLY A 1 217 ? -2.387 2.603 -9.647 1.00 82.94 217 GLY A N 1
ATOM 1767 C CA . GLY A 1 217 ? -3.732 3.010 -9.246 1.00 82.94 217 GLY A CA 1
ATOM 1768 C C . GLY A 1 217 ? -4.387 3.910 -10.293 1.00 82.94 217 GLY A C 1
ATOM 1769 O O . GLY A 1 217 ? -5.450 3.574 -10.807 1.00 82.94 217 GLY A O 1
ATOM 1770 N N . ARG A 1 218 ? -3.713 4.995 -10.697 1.00 78.50 218 ARG A N 1
ATOM 1771 C CA . ARG A 1 218 ? -4.232 5.918 -11.725 1.00 78.50 218 ARG A CA 1
ATOM 1772 C C . ARG A 1 218 ? -4.479 5.252 -13.083 1.00 78.50 218 ARG A C 1
ATOM 1774 O O . ARG A 1 218 ? -5.377 5.670 -13.800 1.00 78.50 218 ARG A O 1
ATOM 1781 N N . LYS A 1 219 ? -3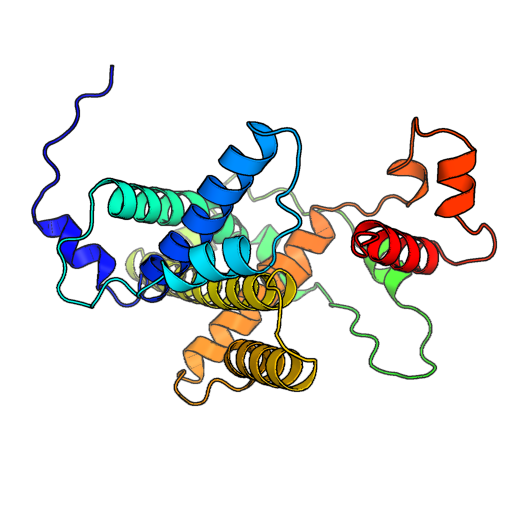.703 4.225 -13.442 1.00 79.56 219 LYS A N 1
ATOM 1782 C CA . LYS A 1 219 ? -3.850 3.493 -14.713 1.00 79.56 219 LYS A CA 1
ATOM 1783 C C . LYS A 1 219 ? -4.879 2.364 -14.665 1.00 79.56 219 LYS A C 1
ATOM 1785 O O . LYS A 1 219 ? -5.461 2.038 -15.691 1.00 79.56 219 LYS A O 1
ATOM 1790 N N . ALA A 1 220 ? -5.060 1.731 -13.508 1.00 73.75 220 ALA A N 1
ATOM 1791 C CA . ALA A 1 220 ? -5.994 0.622 -13.324 1.00 73.75 220 ALA A CA 1
ATOM 1792 C C . ALA A 1 220 ? -7.430 1.119 -13.139 1.00 73.75 220 ALA A C 1
ATOM 1794 O O . ALA A 1 220 ? -8.369 0.525 -13.664 1.00 73.75 220 ALA A O 1
ATOM 1795 N N . PHE A 1 221 ? -7.598 2.229 -12.422 1.00 65.56 221 PHE A N 1
ATOM 1796 C CA . PHE A 1 221 ? -8.869 2.929 -12.335 1.00 65.56 221 PHE A CA 1
ATOM 1797 C C . PHE A 1 221 ? -8.940 3.892 -13.508 1.00 65.56 221 PHE A C 1
ATOM 1799 O O . PHE A 1 221 ? -8.601 5.063 -13.374 1.00 65.56 221 PHE A O 1
ATOM 1806 N N . HIS A 1 222 ? -9.319 3.383 -14.682 1.00 59.28 222 HIS A N 1
ATOM 1807 C CA . HIS A 1 222 ? -9.552 4.247 -15.828 1.00 59.28 222 HIS A CA 1
ATOM 1808 C C . HIS A 1 222 ? -10.755 5.132 -15.493 1.00 59.28 222 HIS A C 1
ATOM 1810 O O . HIS A 1 222 ? -11.908 4.693 -15.461 1.00 59.28 222 HIS A O 1
ATOM 1816 N N . VAL A 1 223 ? -10.448 6.373 -15.138 1.00 56.72 223 VAL A N 1
ATOM 1817 C CA . VAL A 1 223 ? -11.403 7.417 -14.789 1.00 56.72 223 VAL A CA 1
ATOM 1818 C C . VAL A 1 223 ? -12.026 7.910 -16.100 1.00 56.72 223 VAL A C 1
ATOM 1820 O O . VAL A 1 223 ? -11.740 9.010 -16.556 1.00 56.72 223 VAL A O 1
ATOM 1823 N N . ALA A 1 224 ? -12.774 7.035 -16.784 1.00 54.50 224 ALA A N 1
ATOM 1824 C CA . ALA A 1 224 ? -13.288 7.301 -18.127 1.00 54.50 224 ALA A CA 1
ATOM 1825 C C . ALA A 1 224 ? -14.233 8.508 -18.113 1.00 54.50 224 ALA A C 1
ATOM 1827 O O . ALA A 1 224 ? -14.092 9.388 -18.958 1.00 54.50 224 ALA A O 1
ATOM 1828 N N . SER A 1 225 ? -15.139 8.548 -17.126 1.00 61.38 225 SER A N 1
ATOM 1829 C CA . SER A 1 225 ? -15.866 9.727 -16.641 1.00 61.38 225 SER A CA 1
ATOM 1830 C C . SER A 1 225 ? -16.819 9.347 -15.479 1.00 61.38 225 SER A C 1
ATOM 1832 O O . SER A 1 225 ? -17.194 8.177 -15.364 1.00 61.38 225 SER A O 1
ATOM 1834 N N . VAL A 1 226 ? -17.262 10.280 -14.628 1.00 60.66 226 VAL A N 1
ATOM 1835 C CA . VAL A 1 226 ? -18.317 10.074 -13.618 1.00 60.66 226 VAL A CA 1
ATOM 1836 C C . VAL A 1 226 ? -19.582 9.500 -14.273 1.00 60.66 226 VAL A C 1
ATOM 1838 O O . VAL A 1 226 ? -20.062 8.484 -13.773 1.00 60.66 226 VAL A O 1
ATOM 1841 N N . PRO A 1 227 ? -20.074 10.016 -15.427 1.00 65.75 227 PRO A N 1
ATOM 1842 C CA . PRO A 1 227 ? -21.173 9.408 -16.179 1.00 65.75 227 PRO A CA 1
ATOM 1843 C C . PRO A 1 227 ? -20.999 7.921 -16.495 1.00 65.75 227 PRO A C 1
ATOM 1845 O O . PRO A 1 227 ? -21.976 7.183 -16.421 1.00 65.75 227 PRO A O 1
ATOM 1848 N N . SER A 1 228 ? -19.784 7.478 -16.841 1.00 68.69 228 SER A N 1
ATOM 1849 C CA . SER A 1 228 ? -19.516 6.061 -17.137 1.00 68.69 228 SER A CA 1
ATOM 1850 C C . SER A 1 228 ? -19.561 5.171 -15.891 1.00 68.69 228 SER A C 1
ATOM 1852 O O . SER A 1 228 ? -19.882 3.993 -15.982 1.00 68.69 228 SER A O 1
ATOM 1854 N N . TRP A 1 229 ? -19.276 5.731 -14.713 1.00 66.94 229 TRP A N 1
ATOM 1855 C CA . TRP A 1 229 ? -19.303 5.004 -13.441 1.00 66.94 229 TRP A CA 1
ATOM 1856 C C . TRP A 1 229 ? -20.696 4.901 -12.821 1.00 66.94 229 TRP A C 1
ATOM 1858 O O . TRP A 1 229 ? -20.959 3.965 -12.073 1.00 66.94 229 TRP A O 1
ATOM 1868 N N . ILE A 1 230 ? -21.584 5.842 -13.142 1.00 71.38 230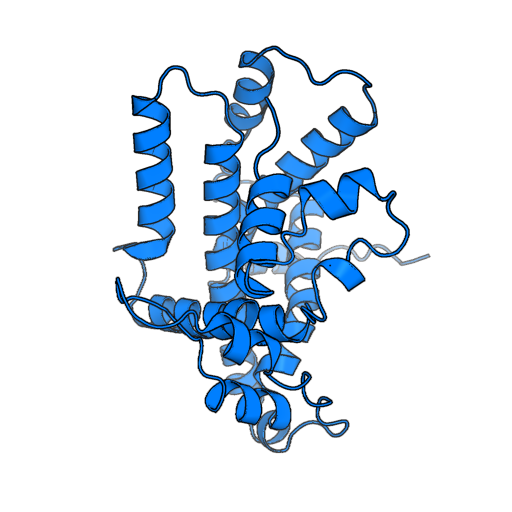 ILE A N 1
ATOM 1869 C CA . ILE A 1 230 ? -22.999 5.836 -12.735 1.00 71.38 230 ILE A CA 1
ATOM 1870 C C . ILE A 1 230 ? -23.919 5.417 -13.893 1.00 71.38 230 ILE A C 1
ATOM 1872 O O . ILE A 1 230 ? -25.118 5.712 -13.911 1.00 71.38 230 ILE A O 1
ATOM 1876 N N . GLU A 1 231 ? -23.357 4.752 -14.904 1.00 68.38 231 GLU A N 1
ATOM 1877 C CA . GLU A 1 231 ? -24.124 4.202 -16.013 1.00 68.38 231 GLU A CA 1
ATOM 1878 C C . GLU A 1 231 ? -25.083 3.121 -15.490 1.00 68.38 231 GLU A C 1
ATOM 1880 O O . GLU A 1 231 ? -24.679 2.169 -14.831 1.00 68.38 231 GLU A O 1
ATOM 1885 N N . GLY A 1 232 ? -26.380 3.282 -15.768 1.00 70.50 232 GLY A N 1
ATOM 1886 C CA . GLY A 1 232 ? -27.438 2.411 -15.243 1.00 70.50 232 GLY A CA 1
ATOM 1887 C C . GLY A 1 232 ? -28.079 2.894 -13.937 1.00 70.50 232 GLY A C 1
ATOM 1888 O O . GLY A 1 232 ? -29.157 2.409 -13.594 1.00 70.50 232 GLY A O 1
ATOM 1889 N N . GLU A 1 233 ? -27.496 3.889 -13.266 1.00 76.38 233 GLU A N 1
ATOM 1890 C CA . GLU A 1 233 ? -28.125 4.554 -12.123 1.00 76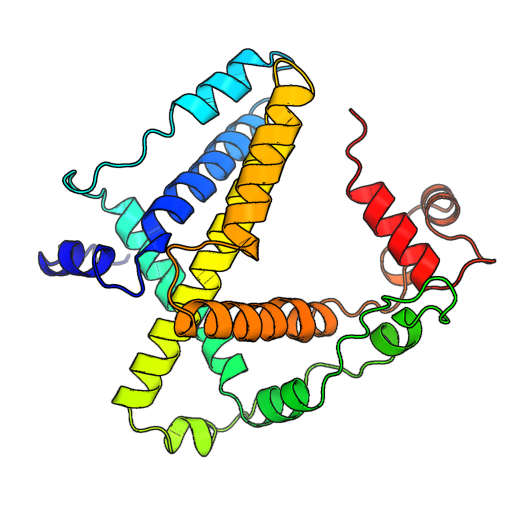.38 233 GLU A CA 1
ATOM 1891 C C . GLU A 1 233 ? -29.216 5.537 -12.584 1.00 76.38 233 GLU A C 1
ATOM 1893 O O . GLU A 1 233 ? -29.169 6.092 -13.690 1.00 76.38 233 GLU A O 1
ATOM 1898 N N . GLY A 1 234 ? -30.230 5.736 -11.736 1.00 77.12 234 GLY A N 1
ATOM 1899 C CA . GLY A 1 234 ? -31.362 6.618 -12.031 1.00 77.12 234 GLY A CA 1
ATOM 1900 C C . GLY A 1 234 ? -30.959 8.092 -12.152 1.00 77.12 234 GLY A C 1
ATOM 1901 O O . GLY A 1 234 ? -29.958 8.524 -11.581 1.00 77.12 234 GLY A O 1
ATOM 1902 N N . ASP A 1 235 ? -31.772 8.887 -12.853 1.00 78.75 235 ASP A N 1
ATOM 1903 C CA . ASP A 1 235 ? -31.463 10.293 -13.172 1.00 78.75 235 ASP A CA 1
ATOM 1904 C C . ASP A 1 235 ? -31.174 11.156 -11.930 1.00 78.75 235 ASP A C 1
ATOM 1906 O O . ASP A 1 235 ? -30.314 12.028 -11.972 1.00 78.75 235 ASP A O 1
ATOM 1910 N N . LEU A 1 236 ? -31.788 10.837 -10.785 1.00 76.50 236 LEU A N 1
ATOM 1911 C CA . LEU A 1 236 ? -31.534 11.508 -9.504 1.00 76.50 236 LEU A CA 1
ATOM 1912 C C . LEU A 1 236 ? -30.096 11.325 -8.990 1.00 76.50 236 LEU A C 1
ATOM 1914 O O . LEU A 1 236 ? -29.517 12.253 -8.434 1.00 76.50 236 LEU A O 1
ATOM 1918 N N . VAL A 1 237 ? -29.510 10.138 -9.172 1.00 72.56 237 VAL A N 1
ATOM 1919 C CA . VAL A 1 237 ? -28.118 9.858 -8.774 1.00 72.56 237 VAL A CA 1
ATOM 1920 C C . VAL A 1 237 ? -27.161 10.595 -9.709 1.00 72.56 237 VAL A C 1
ATOM 1922 O O . VAL A 1 237 ? -26.144 11.126 -9.269 1.00 72.56 237 VAL A O 1
ATOM 1925 N N . LYS A 1 238 ? -27.518 10.696 -10.994 1.00 73.62 238 LYS A N 1
ATOM 1926 C CA . LYS A 1 238 ? -26.753 11.476 -11.971 1.00 73.62 238 LYS A CA 1
ATOM 1927 C C . LYS A 1 238 ? -26.753 12.956 -11.627 1.00 73.62 238 LYS A C 1
ATOM 1929 O O . LYS A 1 238 ? -25.681 13.532 -11.531 1.00 73.62 238 LYS A O 1
ATOM 1934 N N . GLU A 1 239 ? -27.912 13.546 -11.358 1.00 77.62 239 GLU A N 1
ATOM 1935 C CA . GLU A 1 239 ? -28.016 14.954 -10.948 1.00 77.62 239 GLU A CA 1
ATOM 1936 C C . GLU A 1 239 ? -27.304 15.242 -9.619 1.00 77.62 239 GLU A C 1
ATOM 1938 O O . GLU A 1 239 ? -26.812 16.348 -9.410 1.00 77.62 239 GLU A O 1
ATOM 1943 N N . GLN A 1 240 ? -27.216 14.254 -8.723 1.00 77.38 240 GLN A N 1
ATOM 1944 C CA . GLN A 1 240 ? -26.527 14.413 -7.446 1.00 77.38 240 GLN A CA 1
ATOM 1945 C C . GLN A 1 240 ? -25.003 14.489 -7.592 1.00 77.38 240 GLN A C 1
ATOM 1947 O O . GLN A 1 240 ? -24.373 15.222 -6.834 1.00 77.38 240 GLN A O 1
ATOM 1952 N N . TYR A 1 241 ? -24.408 13.723 -8.511 1.00 70.19 241 TYR A N 1
ATOM 1953 C CA . TYR A 1 241 ? -22.949 13.579 -8.628 1.00 70.19 241 TYR A CA 1
ATOM 1954 C C . TYR A 1 241 ? -22.348 14.193 -9.898 1.00 70.19 241 TYR A C 1
ATOM 1956 O O . TYR A 1 241 ? -21.127 14.188 -10.048 1.00 70.19 241 TYR A O 1
ATOM 1964 N N . LEU A 1 242 ? -23.185 14.716 -10.795 1.00 75.69 242 LEU A N 1
ATOM 1965 C CA . LEU A 1 242 ? -22.782 15.322 -12.057 1.00 75.69 242 LEU A CA 1
ATOM 1966 C C . LEU A 1 242 ? -23.291 16.766 -12.156 1.00 75.69 242 LEU A C 1
ATOM 1968 O O . LEU A 1 242 ? -24.446 17.005 -12.512 1.00 75.69 242 LEU A O 1
ATOM 1972 N N . ASP A 1 243 ? -22.411 17.734 -11.920 1.00 78.31 243 ASP A N 1
ATOM 1973 C CA . ASP A 1 243 ? -22.650 19.121 -12.310 1.00 78.31 243 ASP A CA 1
ATOM 1974 C C . ASP A 1 243 ? -22.122 19.336 -13.734 1.00 78.31 243 ASP A C 1
ATOM 1976 O O . ASP A 1 243 ? -20.927 19.219 -14.011 1.00 78.31 243 ASP A O 1
ATOM 1980 N N . GLN A 1 244 ? -23.031 19.641 -14.662 1.00 76.19 244 GLN A N 1
ATOM 1981 C CA . GLN A 1 244 ? -22.701 19.887 -16.071 1.00 76.19 244 GLN A CA 1
ATOM 1982 C C . GLN A 1 244 ? -21.879 21.168 -16.282 1.00 76.19 244 GLN A C 1
ATOM 1984 O O . GLN A 1 244 ? -21.327 21.362 -17.365 1.00 76.19 244 GLN A O 1
ATOM 1989 N N . ASN A 1 245 ? -21.816 22.046 -15.277 1.00 77.31 245 ASN A N 1
ATOM 1990 C CA . ASN A 1 245 ? -21.016 23.270 -15.305 1.00 77.31 245 ASN A CA 1
ATOM 1991 C C . ASN A 1 245 ? -19.639 23.091 -14.653 1.00 77.31 245 ASN A C 1
ATOM 1993 O O . ASN A 1 245 ? -18.824 24.012 -14.710 1.00 77.31 245 ASN A O 1
ATOM 1997 N N . GLU A 1 246 ? -19.388 21.939 -14.031 1.00 75.44 246 GLU A N 1
ATOM 1998 C CA . GLU A 1 246 ? -18.128 21.608 -13.378 1.00 75.44 246 GLU A CA 1
ATOM 1999 C C . GLU A 1 246 ? -17.242 20.773 -14.311 1.00 75.44 246 GLU A C 1
ATOM 2001 O O . GLU A 1 246 ? -17.717 20.092 -15.226 1.00 75.44 246 GLU A O 1
ATOM 2006 N N . THR A 1 247 ? -15.928 20.821 -14.097 1.00 71.75 247 THR A N 1
ATOM 2007 C CA . THR A 1 247 ? -15.011 19.948 -14.835 1.00 71.75 247 THR A CA 1
ATOM 2008 C C . THR A 1 247 ? -15.252 18.484 -14.459 1.00 71.75 247 THR A C 1
ATOM 2010 O O . THR A 1 247 ? -15.703 18.159 -13.359 1.00 71.75 247 THR A O 1
ATOM 2013 N N . GLU A 1 248 ? -14.892 17.563 -15.355 1.00 65.19 248 GLU A N 1
ATOM 2014 C CA . GLU A 1 248 ? -14.946 16.117 -15.091 1.00 65.19 248 GLU A CA 1
ATOM 2015 C C . GLU A 1 248 ? -14.238 15.759 -13.772 1.00 65.19 248 GLU A C 1
ATOM 2017 O O . GLU A 1 248 ? -14.702 14.974 -12.953 1.00 65.19 248 GLU A O 1
ATOM 2022 N N . ALA A 1 249 ? -13.134 16.440 -13.526 1.00 56.50 249 ALA A N 1
ATOM 2023 C CA . ALA A 1 249 ? -12.371 16.383 -12.305 1.00 56.50 249 ALA A CA 1
ATOM 2024 C C . ALA A 1 249 ? -13.086 16.858 -11.041 1.00 56.50 249 ALA A C 1
ATOM 2026 O O . ALA A 1 249 ? -12.984 16.204 -10.002 1.00 56.50 249 ALA A O 1
ATOM 2027 N N . GLY A 1 250 ? -13.773 18.000 -11.113 1.00 62.62 250 GLY A N 1
ATOM 2028 C CA . GLY A 1 250 ? -14.565 18.513 -10.004 1.00 62.62 250 GLY A CA 1
ATOM 2029 C C . GLY A 1 250 ? -15.718 17.565 -9.687 1.00 62.62 250 GLY A C 1
ATOM 2030 O O . GLY A 1 250 ? -15.937 17.249 -8.516 1.00 62.62 250 GLY A O 1
ATOM 2031 N N . ASN A 1 251 ? -16.343 16.986 -10.718 1.00 71.88 251 ASN A N 1
ATOM 2032 C CA . ASN A 1 251 ? -17.325 15.911 -10.568 1.00 71.88 251 ASN A CA 1
ATOM 2033 C C . ASN A 1 251 ? -16.719 14.674 -9.885 1.00 71.88 251 ASN A C 1
ATOM 2035 O O . ASN A 1 251 ? -17.314 14.141 -8.950 1.00 71.88 251 ASN A O 1
ATOM 2039 N N . TRP A 1 252 ? -15.499 14.258 -10.244 1.00 68.38 252 TRP A N 1
ATOM 2040 C CA . TRP A 1 252 ? -14.791 13.174 -9.548 1.00 68.38 252 TRP A CA 1
ATOM 2041 C C . TRP A 1 252 ? -14.458 13.497 -8.096 1.00 68.38 252 TRP A C 1
ATOM 2043 O O . TRP A 1 252 ? -14.673 12.666 -7.213 1.00 68.38 252 TRP A O 1
ATOM 2053 N N . GLY A 1 253 ? -13.946 14.698 -7.828 1.00 62.03 253 GLY A N 1
ATOM 2054 C CA . GLY A 1 253 ? -13.646 15.155 -6.475 1.00 62.03 253 GLY A CA 1
ATOM 2055 C C . GLY A 1 253 ? -14.896 15.169 -5.597 1.00 62.03 253 GLY A C 1
ATOM 2056 O O . GLY A 1 253 ? -14.855 14.713 -4.451 1.00 62.03 253 GLY A O 1
ATOM 2057 N N . PHE A 1 254 ? -16.021 15.627 -6.150 1.00 68.44 254 PHE A N 1
ATOM 2058 C CA . PHE A 1 254 ? -17.318 15.617 -5.486 1.00 68.44 254 PHE A CA 1
ATOM 2059 C C . PHE A 1 254 ? -17.850 14.195 -5.276 1.00 68.44 254 PHE A C 1
ATOM 2061 O O . PHE A 1 254 ? -18.226 13.856 -4.154 1.00 68.44 254 PHE A O 1
ATOM 2068 N N . PHE A 1 255 ? -17.818 13.342 -6.303 1.00 67.62 255 PHE A N 1
ATOM 2069 C CA . PHE A 1 255 ? -18.234 11.941 -6.226 1.00 67.62 255 PHE A CA 1
ATOM 2070 C C . PHE A 1 255 ? -17.442 11.178 -5.166 1.00 67.62 255 PHE A C 1
ATOM 2072 O O . PHE A 1 255 ? -18.039 10.630 -4.241 1.00 67.62 255 PHE A O 1
ATOM 2079 N N . VAL A 1 256 ? -16.105 11.216 -5.226 1.00 63.94 256 VAL A N 1
ATOM 2080 C CA . VAL A 1 256 ? -15.227 10.554 -4.247 1.00 63.94 256 VAL A CA 1
ATOM 2081 C C . VAL A 1 256 ? -15.511 11.071 -2.841 1.00 63.94 256 VAL A C 1
ATOM 2083 O O . VAL A 1 256 ? -15.639 10.279 -1.908 1.00 63.94 256 VAL A O 1
ATOM 2086 N N . ARG A 1 257 ? -15.672 12.387 -2.661 1.00 60.06 257 ARG A N 1
ATOM 2087 C CA . ARG A 1 257 ? -16.040 12.962 -1.360 1.00 60.06 257 ARG A CA 1
ATOM 2088 C C . ARG A 1 257 ? -17.409 12.466 -0.890 1.00 60.06 257 ARG A C 1
ATOM 2090 O O . ARG A 1 257 ? -17.551 12.104 0.270 1.00 60.06 257 ARG A O 1
ATOM 2097 N N . GLY A 1 258 ? -18.397 12.412 -1.774 1.00 63.81 258 GLY A N 1
ATOM 2098 C CA . GLY A 1 258 ? -19.753 11.981 -1.456 1.00 63.81 258 GLY A CA 1
ATOM 2099 C C . GLY A 1 258 ? -19.862 10.497 -1.106 1.00 63.81 258 GLY A C 1
ATOM 2100 O O . GLY A 1 258 ? -20.631 10.155 -0.216 1.00 63.81 258 GLY A O 1
ATOM 2101 N N . VAL A 1 259 ? -19.073 9.621 -1.737 1.00 61.38 259 VAL A N 1
ATOM 2102 C CA . VAL A 1 259 ? -19.059 8.180 -1.410 1.00 61.38 259 VAL A CA 1
ATOM 2103 C C . VAL A 1 259 ? -18.153 7.836 -0.224 1.00 61.38 259 VAL A C 1
ATOM 2105 O O . VAL A 1 259 ? -18.315 6.781 0.384 1.00 61.38 259 VAL A O 1
ATOM 2108 N N . THR A 1 260 ? -17.197 8.707 0.122 1.00 47.28 260 THR A N 1
ATOM 2109 C CA . THR A 1 260 ? -16.299 8.521 1.282 1.00 47.28 260 THR A CA 1
ATOM 2110 C C . THR A 1 260 ? -16.832 9.145 2.570 1.00 47.28 260 THR A C 1
ATOM 2112 O O . THR A 1 260 ? -16.445 8.717 3.660 1.00 47.28 260 THR A O 1
ATOM 2115 N N . VAL A 1 261 ? -17.742 10.118 2.481 1.00 47.47 261 VAL A N 1
ATOM 2116 C CA . VAL A 1 261 ? -18.518 10.604 3.626 1.00 47.47 261 VAL A CA 1
ATOM 2117 C C . VAL A 1 261 ? -19.658 9.615 3.869 1.00 47.47 261 VAL A C 1
ATOM 2119 O O . VAL A 1 261 ? -20.745 9.731 3.313 1.00 47.47 261 VAL A O 1
ATOM 2122 N N . PHE A 1 262 ? -19.409 8.615 4.716 1.00 37.94 262 PHE A N 1
ATOM 2123 C CA . PHE A 1 262 ? -20.493 7.840 5.312 1.00 37.94 262 PHE A CA 1
ATOM 2124 C C . PHE A 1 262 ? -21.369 8.809 6.108 1.00 37.94 262 PHE A C 1
ATOM 2126 O O . PHE A 1 262 ? -20.913 9.370 7.104 1.00 37.94 262 PHE A O 1
ATOM 2133 N N . ASN A 1 263 ? -22.607 9.022 5.658 1.00 31.53 263 ASN A N 1
ATOM 2134 C CA . ASN A 1 263 ? -23.617 9.718 6.447 1.00 31.53 263 ASN A CA 1
ATOM 2135 C C . ASN A 1 263 ? -23.820 8.936 7.754 1.00 31.53 263 ASN A C 1
ATOM 2137 O O . ASN A 1 263 ? -24.436 7.870 7.759 1.00 31.53 263 ASN A O 1
ATOM 2141 N N . SER A 1 264 ? -23.222 9.449 8.828 1.00 31.20 264 SER A N 1
ATOM 2142 C CA . SER A 1 264 ? -23.476 9.062 10.216 1.00 31.20 264 SER A CA 1
ATOM 2143 C C . SER A 1 264 ? -24.811 9.606 10.695 1.00 31.20 264 SER A C 1
ATOM 2145 O O . SER A 1 264 ? -25.038 10.812 10.438 1.00 31.20 264 SER A O 1
#

Organism: Penicillium canescens (NCBI:txid5083)

Secondary structure (DSSP, 8-state):
--------TTHHHHTTSGGGTTHHHHHHHHHHHHHHHHHHHHSSS----HHHHHHHHHT-----TTSPPPHHHHHHHHHHHHHHHHHHHHHH-HHHHHHHTT--------TTSPPTHHHHHT-PPPPPP-SS--HHHHHS-HHHHHHHHHHHHHHHHHHHHHHHHHHHHHHS--SSHHHHHHHHHHHHHHHHT-TTS-HHHHHHHHHHHIIIIIIIIHHHS----HHHHTTTS-HHHHHHH--TTS-HHHHHHHHHHHHHS---

Radius of gyration: 21.81 Å; chains: 1; bounding box: 53×63×46 Å

pLDDT: mean 72.76, std 16.53, range [28.84, 95.88]

Sequence (264 aa):
MCRLLDLPPEMVVWTHAPQHHYDLALNQSIHMYGDFSSEFYSKPSIPANPERRRWYLNMLKPLDCGEVIPDGVVWDVVCRWQGLRLLFDLYVDTAIRKSYVKSVFPYSTGLGKPDRTEESASEGDLPKPSQIPSPCANAMIPEDRKSAYERFYKALTAHWVAIETLWKVRTQVWPNAQQFDSAFESAVEMWSNNPGRPLKEKMDIIEIVDFIWGFLGRKAFHVASVPSWIEGEGDLVKEQYLDQNETEAGNWGFFVRGVTVFNS

Foldseek 3Di:
DDPPDDDDPCLLVVCPPLLNVLLQLLVLLVVLVVVVVVCPVVDVDDPPDLVVLVVSVVVPDRPPPPDDDDPVSSVSSVCLLVVCVVVVQLCQQPLSVVLLVVDDQPDPPDPDDPDCVVVLLPRDARDDGDPDRDPRNVVDDVVNSVVSSSLLSSLVSQVVSLVSQLVSLVPHDDPDPVVSVVSNVVSVCSLPVVPVDDPVSNVSNVVSCCSVCVPVVSNVPNCNAPCVVCPVPDPVVCVQQDDVPDDSVVSVVSVVVVVPPDPD